Protein AF-A0AAJ2PD80-F1 (afdb_monomer)

Mean predicted aligned error: 12.07 Å

Nearest PDB structures (foldseek):
  6k5z-assembly1_B  TM=6.067E-01  e=7.387E-07  Pyrobaculum aerophilum str. IM2
  6k9z-assembly1_B  TM=5.968E-01  e=3.425E-06  Pyrobaculum aerophilum str. IM2
  1hxq-assembly1_A  TM=6.367E-01  e=4.417E-05  Escherichia coli
  1hxp-assembly1_B  TM=5.735E-01  e=2.364E-05  Escherichia coli
  1hxp-assembly1_A  TM=6.241E-01  e=7.365E-05  Escherichia coli

pLDDT: mean 71.42, std 21.62, range [22.16, 97.31]

Secondary structure (DSSP, 8-state):
-------EEEEEEEE--TTS---EEEEEEEEETT---GGG--HHHHHHHHHHHHHHHHHHHTTSSTT-SS-EEEEEES--TTGGGSS----HHHHHT---SS-HHHHHHHH-SSEEEEEETTEEEEEEEE-SSEEEEE-SS-SSTT-EEEEESS----GGG--HHHHHHHHHHHHHHHHHHHHHH-SSSPPEEEEEEEESGGGT-SSSS--EEEEEE-HHHHHS--HHHHHHTHHHHHHHHHHHHHHHHHHHHHH---HHHHHHHHHHTT-----------------PPPS---HHHHHHHHHT-

Foldseek 3Di:
DPPPDLQWDWDWDFDDDPDDPQGQFIETETDGPVPDDLLPQDLVRLLSVLVVVLVVLVCLCVCVGPPPVFKYKYKYWPDPPVCVLVPDPDPLVVVVPPPDPDFPLLVVLVVQDADWADPDPPDIKGFLDGDPFWTKIADLQAQAQLWIWIFTNDFDQDCNPDDSVSSSVSSVVLSVSVLVCCVLPPVDDDKTKMWMWIHHDSNPDSTSGTITIIHIDDPVCSVVPDSVVCNVCVVVSRVVSSVSSNVVVVVCVVPVDPVSVVSCVVVVVVPPPPPPDDDPDDDDDDDDDDPDDDPVNVVVVVVVD

Sequence (305 aa):
MNLEKDLFNLDYWNVFTDGEEIYVPGTIVFKNKLKKHFYELCKEELEELSYAILKAIDKIKKGYFKDMEESYNIAITNNFRDWKYYVPFRRIEIYKNVQEKECIICHLSKIGKIGKYEHSQELFSYIVDCDEDFLTILNIFPYSLGNVMITPRSHIKNFSEFDYKKIYKLLEKSKEWLCLLYELFYKKGKPIYSIYANVGPNSGRSIEHIHLQLTIFGKEQMNNFSFDWIYNDRNVYLDKIFEAITRREKMKKLSGMNWLEDMISRNREKIIIIPRYRTLAGLEITKIYPFNETKEETRKKFTDY

Solvent-accessible surface area (backbone atoms only — not comparable to full-atom values): 18276 Å² total; per-residue (Å²): 130,90,79,85,70,73,59,52,47,83,45,82,43,78,57,81,55,94,92,55,97,58,71,39,36,43,34,43,33,49,38,62,70,80,77,57,55,76,68,68,54,53,70,70,56,43,50,50,50,29,51,52,50,52,53,50,46,53,37,25,73,71,57,75,40,83,80,28,70,68,15,26,28,44,38,41,54,82,58,74,92,57,54,82,74,71,61,74,79,78,64,59,69,70,55,69,75,58,82,62,98,60,59,68,65,50,56,52,41,70,67,62,57,71,46,81,44,80,81,49,103,88,41,62,46,36,33,76,40,64,64,95,60,37,35,31,30,51,43,80,79,49,91,31,74,78,18,30,30,44,24,56,40,62,92,40,58,49,76,83,78,53,54,65,68,56,44,32,51,52,52,51,51,48,28,54,49,50,47,52,48,36,63,75,76,42,83,70,78,79,74,40,38,41,38,32,35,44,27,34,82,53,31,73,43,90,59,94,45,48,43,38,37,37,37,42,38,48,74,68,49,68,77,67,66,53,73,66,62,51,61,77,47,32,66,65,51,52,50,54,49,51,49,55,51,51,55,49,55,56,48,43,72,72,64,75,59,66,55,70,60,53,49,51,53,64,48,60,77,65,61,72,80,74,76,86,75,86,73,94,68,92,76,91,77,89,79,83,73,81,92,77,80,49,79,63,60,59,50,52,67,59,70,79,107

Radius of gyration: 20.42 Å; Cα contacts (8 Å, |Δi|>4): 385; chains: 1; bounding box: 56×53×56 Å

Structure (mmCIF, N/CA/C/O backbone):
data_AF-A0AAJ2PD80-F1
#
_entry.id   AF-A0AAJ2PD80-F1
#
loop_
_atom_site.group_PDB
_atom_site.id
_atom_site.type_symbol
_atom_site.label_atom_id
_atom_site.label_alt_id
_atom_site.label_comp_id
_atom_site.label_asym_id
_atom_site.label_entity_id
_atom_site.label_seq_id
_atom_site.pdbx_PDB_ins_code
_atom_site.Cartn_x
_atom_site.Cartn_y
_atom_site.Cartn_z
_atom_site.occupancy
_atom_site.B_iso_or_equiv
_atom_site.auth_seq_id
_atom_site.auth_comp_id
_atom_site.auth_asym_id
_atom_site.auth_atom_id
_a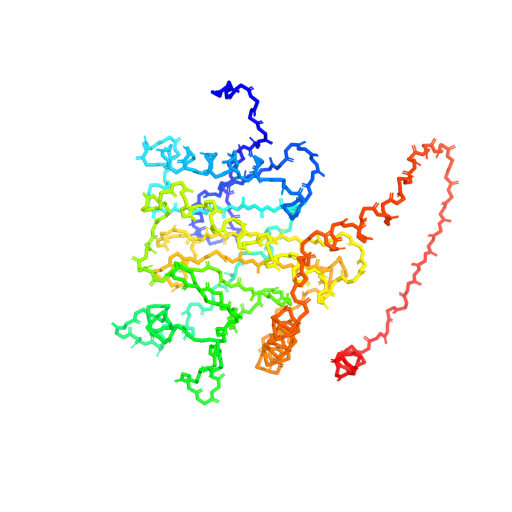tom_site.pdbx_PDB_model_num
ATOM 1 N N . MET A 1 1 ? -8.851 -3.749 26.916 1.00 36.62 1 MET A N 1
ATOM 2 C CA . MET A 1 1 ? -7.597 -3.114 26.457 1.00 36.62 1 MET A CA 1
ATOM 3 C C . MET A 1 1 ? -7.657 -1.651 26.873 1.00 36.62 1 MET A C 1
ATOM 5 O O . MET A 1 1 ? -8.534 -0.950 26.387 1.00 36.62 1 MET A O 1
ATOM 9 N N . ASN A 1 2 ? -6.837 -1.217 27.837 1.00 27.50 2 ASN A N 1
ATOM 10 C CA . ASN A 1 2 ? -6.788 0.189 28.262 1.00 27.50 2 ASN A CA 1
ATOM 11 C C . ASN A 1 2 ? -6.122 1.023 27.155 1.00 27.50 2 ASN A C 1
ATOM 13 O O . ASN A 1 2 ? -4.904 1.008 27.017 1.00 27.50 2 ASN A O 1
ATOM 17 N N . LEU A 1 3 ? -6.943 1.713 26.361 1.00 34.97 3 LEU A N 1
ATOM 18 C CA . LEU A 1 3 ? -6.587 2.525 25.185 1.00 34.97 3 LEU A CA 1
ATOM 19 C C . LEU A 1 3 ? -5.966 3.900 25.527 1.00 34.97 3 LEU A C 1
ATOM 21 O O . LEU A 1 3 ? -5.987 4.806 24.704 1.00 34.97 3 LEU A O 1
ATOM 25 N N . GLU A 1 4 ? -5.409 4.095 26.724 1.00 32.41 4 GLU A N 1
ATOM 26 C CA . GLU A 1 4 ? -4.892 5.410 27.159 1.00 32.41 4 GLU A CA 1
ATOM 27 C C . GLU A 1 4 ? -3.469 5.734 26.676 1.00 32.41 4 GLU A C 1
ATOM 29 O O . GLU A 1 4 ? -2.934 6.804 26.966 1.00 32.41 4 GLU A O 1
ATOM 34 N N . LYS A 1 5 ? -2.835 4.847 25.905 1.00 44.25 5 LYS A N 1
ATOM 35 C CA . LYS A 1 5 ? -1.531 5.111 25.289 1.00 44.25 5 LYS A CA 1
ATOM 36 C C . LYS A 1 5 ? -1.697 5.260 23.784 1.00 44.25 5 LYS A C 1
ATOM 38 O O . LYS A 1 5 ? -1.398 4.336 23.047 1.00 44.25 5 LYS A O 1
ATOM 43 N N . ASP A 1 6 ? -2.143 6.424 23.317 1.00 56.81 6 ASP A N 1
ATOM 44 C CA . ASP A 1 6 ? -2.126 6.728 21.880 1.00 56.81 6 ASP A CA 1
ATOM 45 C C . ASP A 1 6 ? -0.666 6.677 21.373 1.00 56.81 6 ASP A C 1
ATOM 47 O O . ASP A 1 6 ? 0.078 7.651 21.528 1.00 56.81 6 ASP A O 1
ATOM 51 N N . LEU A 1 7 ? -0.229 5.548 20.795 1.00 57.28 7 LEU A N 1
ATOM 52 C CA . LEU A 1 7 ? 1.123 5.350 20.242 1.00 57.28 7 LEU A CA 1
ATOM 53 C C . LEU A 1 7 ? 1.398 6.208 19.001 1.00 57.28 7 LEU A C 1
ATOM 55 O O . LEU A 1 7 ? 2.555 6.470 18.657 1.00 57.28 7 LEU A O 1
ATOM 59 N N . PHE A 1 8 ? 0.339 6.679 18.349 1.00 58.62 8 PHE A N 1
ATOM 60 C CA . PHE A 1 8 ? 0.413 7.478 17.138 1.00 58.62 8 PHE A CA 1
ATOM 61 C C . PHE A 1 8 ? -0.171 8.865 17.379 1.00 58.62 8 PHE A C 1
ATOM 63 O O . PHE A 1 8 ? -1.223 9.015 17.996 1.00 58.62 8 PHE A O 1
ATOM 70 N N . ASN A 1 9 ? 0.528 9.892 16.898 1.00 59.88 9 ASN A N 1
ATOM 71 C CA . ASN A 1 9 ? -0.055 11.223 16.767 1.00 59.88 9 ASN A CA 1
ATOM 72 C C . ASN A 1 9 ? -0.756 11.334 15.419 1.00 59.88 9 ASN A C 1
ATOM 74 O O . ASN A 1 9 ? -0.221 10.879 14.404 1.00 59.88 9 ASN A O 1
ATOM 78 N N . LEU A 1 10 ? -1.926 11.964 15.445 1.00 58.38 10 LEU A N 1
ATOM 79 C CA . LEU A 1 10 ? -2.666 12.371 14.266 1.00 58.38 10 LEU A CA 1
ATOM 80 C C . LEU A 1 10 ? -2.339 13.837 13.990 1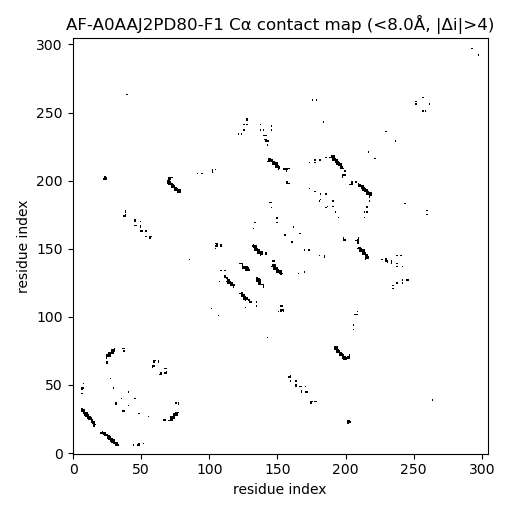.00 58.38 10 LEU A C 1
ATOM 82 O O . LEU A 1 10 ? -2.746 14.705 14.760 1.00 58.38 10 LEU A O 1
ATOM 86 N N . ASP A 1 11 ? -1.623 14.094 12.900 1.00 58.34 11 ASP A N 1
ATOM 87 C CA . ASP A 1 11 ? -1.415 15.457 12.419 1.00 58.34 11 ASP A CA 1
ATOM 88 C C . ASP A 1 11 ? -2.300 15.723 11.199 1.00 58.34 11 ASP A C 1
ATOM 90 O O . ASP A 1 11 ? -2.446 14.864 10.325 1.00 58.34 11 ASP A O 1
ATOM 94 N N . TYR A 1 12 ? -2.851 16.934 11.145 1.00 56.62 12 TYR A N 1
ATOM 95 C CA . TYR A 1 12 ? -3.699 17.423 10.065 1.00 56.62 12 TYR A CA 1
ATOM 96 C C . TYR A 1 12 ? -2.972 18.516 9.282 1.00 56.62 12 TYR A C 1
ATOM 98 O O . TYR A 1 12 ? -2.466 19.471 9.876 1.00 56.62 12 TYR A O 1
ATOM 106 N N . TRP A 1 13 ? -2.936 18.380 7.957 1.00 55.62 13 TRP A N 1
ATOM 107 C CA . TRP A 1 13 ? -2.267 19.334 7.074 1.00 55.62 13 TRP A CA 1
ATOM 108 C C . TRP A 1 13 ? -3.145 19.687 5.878 1.00 55.62 13 TRP A C 1
ATOM 110 O O . TRP A 1 13 ? -3.602 18.794 5.164 1.00 55.62 13 TRP A O 1
ATOM 120 N N . ASN A 1 14 ? -3.297 20.989 5.631 1.00 52.88 14 ASN A N 1
ATOM 121 C CA . ASN A 1 14 ? -3.761 21.528 4.356 1.00 52.88 14 ASN A CA 1
ATOM 122 C C . ASN A 1 14 ? -2.529 21.868 3.512 1.00 52.88 14 ASN A C 1
ATOM 124 O O . ASN A 1 14 ? -1.643 22.585 3.982 1.00 52.88 14 ASN A O 1
ATOM 128 N N . VAL A 1 15 ? -2.455 21.345 2.288 1.00 49.75 15 VAL A N 1
ATOM 129 C CA . VAL A 1 15 ? -1.410 21.725 1.331 1.00 49.75 15 VAL A CA 1
ATOM 130 C C . VAL A 1 15 ? -1.993 22.799 0.423 1.00 49.75 15 VAL A C 1
ATOM 132 O O . VAL A 1 15 ? -2.934 22.533 -0.316 1.00 49.75 15 VAL A O 1
ATOM 135 N N . PHE A 1 16 ? -1.434 24.005 0.491 1.00 43.62 16 PHE A N 1
ATOM 136 C CA . PHE A 1 16 ? -1.725 25.089 -0.446 1.00 43.62 16 PHE A CA 1
ATOM 137 C C . PHE A 1 16 ? -0.578 25.164 -1.459 1.00 43.62 16 PHE A C 1
ATOM 139 O O . PHE A 1 16 ? 0.589 25.143 -1.063 1.00 43.62 16 PHE A O 1
ATOM 146 N N . THR A 1 17 ? -0.892 25.212 -2.752 1.00 40.19 17 THR A N 1
ATOM 147 C CA . THR A 1 17 ? 0.092 25.439 -3.821 1.00 40.19 17 THR A CA 1
ATOM 148 C C . THR A 1 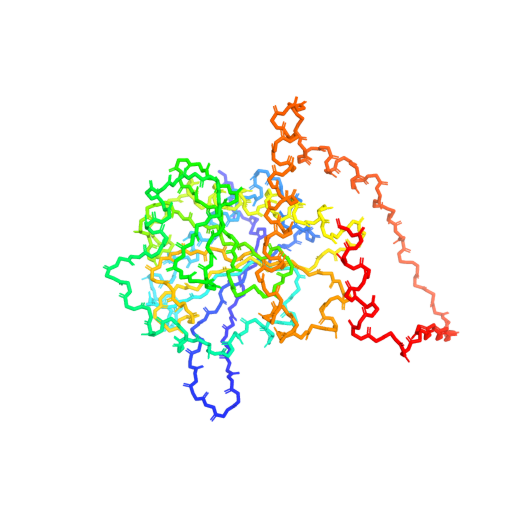17 ? 0.016 26.890 -4.288 1.00 40.19 17 THR A C 1
ATOM 150 O O . THR A 1 17 ? -1.074 27.388 -4.556 1.00 40.19 17 THR A O 1
ATOM 153 N N . ASP A 1 18 ? 1.164 27.565 -4.372 1.00 33.19 18 ASP A N 1
ATOM 154 C CA . ASP A 1 18 ? 1.265 28.972 -4.774 1.00 33.19 18 ASP A CA 1
ATOM 155 C C . ASP A 1 18 ? 0.758 29.184 -6.216 1.00 33.19 18 ASP A C 1
ATOM 157 O O . ASP A 1 18 ? 1.389 28.737 -7.172 1.00 33.19 18 ASP A O 1
ATOM 161 N N . GLY A 1 19 ? -0.361 29.902 -6.375 1.00 39.34 19 GLY A N 1
ATOM 162 C CA . GLY A 1 19 ? -0.754 30.558 -7.634 1.00 39.34 19 GLY A CA 1
ATOM 163 C C . GLY A 1 19 ? -1.886 29.924 -8.453 1.00 39.34 19 GLY A C 1
ATOM 164 O O . GLY A 1 19 ? -2.470 30.618 -9.278 1.00 39.34 19 GLY A O 1
ATOM 165 N N . GLU A 1 20 ? -2.262 28.671 -8.196 1.00 38.00 20 GLU A N 1
ATOM 166 C CA . GLU A 1 20 ? -3.473 28.043 -8.748 1.00 38.00 20 GLU A CA 1
ATOM 167 C C . GLU A 1 20 ? -4.233 27.356 -7.607 1.00 38.00 20 GLU A C 1
ATOM 169 O O . GLU A 1 20 ? -3.640 26.590 -6.844 1.00 38.00 20 GLU A O 1
ATOM 174 N N . GLU A 1 21 ? -5.536 27.632 -7.463 1.00 32.81 21 GLU A N 1
ATOM 175 C CA . GLU A 1 21 ? -6.397 27.013 -6.444 1.00 32.81 21 GLU A CA 1
ATOM 176 C C . GLU A 1 21 ? -6.609 25.517 -6.743 1.00 32.81 21 GLU A C 1
ATOM 178 O O . GLU A 1 21 ? -7.660 25.078 -7.206 1.00 32.81 21 GLU A O 1
ATOM 183 N N . ILE A 1 22 ? -5.597 24.695 -6.474 1.00 42.53 22 ILE A N 1
ATOM 184 C CA . ILE A 1 22 ? -5.765 23.251 -6.348 1.00 42.53 22 ILE A CA 1
ATOM 185 C C . ILE A 1 22 ? -5.952 22.971 -4.863 1.00 42.53 22 ILE A C 1
ATOM 187 O O . ILE A 1 22 ? -4.995 22.845 -4.102 1.00 42.53 22 ILE A O 1
ATOM 191 N N . TYR A 1 23 ? -7.213 22.890 -4.447 1.00 44.06 23 TYR A N 1
ATOM 192 C CA . TYR A 1 23 ? -7.567 22.411 -3.119 1.00 44.06 23 TYR A CA 1
ATOM 193 C C . TYR A 1 23 ? -7.176 20.934 -3.013 1.00 44.06 23 TYR A C 1
ATOM 195 O O . TYR A 1 23 ? -7.857 20.067 -3.563 1.00 44.06 23 TYR A O 1
ATOM 203 N N . VAL A 1 24 ? -6.059 20.640 -2.342 1.00 53.81 24 VAL A N 1
ATOM 204 C CA . VAL A 1 24 ? -5.730 19.271 -1.940 1.00 53.81 24 VAL A CA 1
ATOM 205 C C . VAL A 1 24 ? -6.358 19.057 -0.562 1.00 53.81 24 VAL A C 1
ATOM 207 O O . VAL A 1 24 ? -5.903 19.668 0.409 1.00 53.81 24 VAL A O 1
ATOM 210 N N . PRO A 1 25 ? -7.408 18.228 -0.457 1.00 60.06 25 PRO A N 1
ATOM 211 C CA . PRO A 1 25 ? -8.086 17.984 0.800 1.00 60.06 25 PRO A CA 1
ATOM 212 C C . PRO A 1 25 ? -7.124 17.397 1.833 1.00 60.06 25 PRO A C 1
ATOM 214 O O . PRO A 1 25 ? -6.114 16.769 1.493 1.00 60.06 25 PRO A O 1
ATOM 217 N N . GLY A 1 26 ? -7.455 17.632 3.103 1.00 70.25 26 GLY A N 1
ATOM 218 C CA . GLY A 1 26 ? -6.586 17.385 4.246 1.00 70.25 26 GLY A CA 1
ATOM 219 C C . GLY A 1 26 ? -5.864 16.035 4.213 1.00 70.25 26 GLY A C 1
ATOM 220 O O . GLY A 1 26 ? -6.411 14.999 3.826 1.00 70.25 26 GLY A O 1
ATOM 221 N N . THR A 1 27 ? -4.604 16.042 4.643 1.00 75.69 27 THR A N 1
ATOM 222 C CA . THR A 1 27 ? -3.819 14.815 4.822 1.00 75.69 27 THR A CA 1
ATOM 223 C C . THR A 1 27 ? -3.767 14.446 6.294 1.00 75.69 27 THR A C 1
ATOM 225 O O . THR A 1 27 ? -3.316 15.244 7.120 1.00 75.69 27 THR A O 1
ATOM 228 N N . ILE A 1 28 ? -4.193 13.224 6.612 1.00 78.56 28 ILE A N 1
ATOM 229 C CA . ILE A 1 28 ? -4.034 12.623 7.933 1.00 78.56 28 ILE A CA 1
ATOM 230 C C . ILE A 1 28 ? -2.713 11.870 7.972 1.00 78.56 28 ILE A C 1
ATOM 232 O O . ILE A 1 28 ? -2.516 10.892 7.249 1.00 78.56 28 ILE A O 1
ATOM 236 N N . VAL A 1 29 ? -1.819 12.316 8.850 1.00 79.50 29 VAL A N 1
ATOM 237 C CA . VAL A 1 29 ? -0.483 11.740 8.994 1.00 79.50 29 VAL A CA 1
ATOM 238 C C . VAL A 1 29 ? -0.385 11.006 10.318 1.00 79.50 29 VAL A C 1
ATOM 240 O O . VAL A 1 29 ? -0.552 11.606 11.381 1.00 79.50 29 VAL A O 1
ATOM 243 N N . PHE A 1 30 ? -0.052 9.721 10.252 1.00 79.31 30 PHE A N 1
ATOM 244 C CA . PHE A 1 30 ? 0.188 8.890 11.425 1.00 79.31 30 PHE A CA 1
ATOM 245 C C . PHE A 1 30 ? 1.676 8.899 11.764 1.00 79.31 30 PHE A C 1
ATOM 247 O O . PHE A 1 30 ? 2.496 8.276 11.084 1.00 79.31 30 PHE A O 1
ATOM 254 N N . LYS A 1 31 ? 2.040 9.617 12.833 1.00 73.44 31 LYS A N 1
ATOM 255 C CA . LYS A 1 31 ? 3.422 9.672 13.324 1.00 73.44 31 LYS A CA 1
ATOM 256 C C . LYS A 1 31 ? 3.624 8.710 14.479 1.00 73.44 31 LYS A C 1
ATOM 258 O O . LYS A 1 31 ? 2.977 8.831 15.517 1.00 73.44 31 LYS A O 1
ATOM 263 N N . ASN A 1 32 ? 4.575 7.799 14.315 1.00 71.38 32 ASN A N 1
ATOM 264 C CA . ASN A 1 32 ? 4.969 6.866 15.361 1.00 71.38 32 ASN A CA 1
ATOM 265 C C . ASN A 1 32 ? 5.723 7.585 16.497 1.00 71.38 32 ASN A C 1
ATOM 267 O O . ASN A 1 32 ? 6.824 8.101 16.280 1.00 71.38 32 ASN A O 1
ATOM 271 N N . LYS A 1 33 ? 5.179 7.578 17.723 1.00 68.25 33 LYS A N 1
ATOM 272 C CA . LYS A 1 33 ? 5.847 8.162 18.905 1.00 68.25 33 LYS A CA 1
ATOM 273 C C . LYS A 1 33 ? 7.050 7.351 19.378 1.00 68.25 33 LYS A C 1
ATOM 275 O O . LYS A 1 33 ? 7.940 7.898 20.027 1.00 68.25 33 LYS A O 1
ATOM 280 N N . LEU A 1 34 ? 7.111 6.068 19.033 1.00 62.97 34 LEU A N 1
ATOM 281 C CA . LEU A 1 34 ? 8.128 5.138 19.524 1.00 62.97 34 LEU A CA 1
ATOM 282 C C . LEU A 1 34 ? 9.497 5.311 18.858 1.00 62.97 34 LEU A C 1
ATOM 284 O O . LEU A 1 34 ? 10.429 4.583 19.187 1.00 62.97 34 LEU A O 1
ATOM 288 N N . LYS A 1 35 ? 9.634 6.252 17.909 1.00 73.25 35 LYS A N 1
ATOM 289 C CA . LYS A 1 35 ? 10.849 6.460 17.094 1.00 73.25 35 LYS A CA 1
ATOM 290 C C . LYS A 1 35 ? 11.318 5.196 16.351 1.00 73.25 35 LYS A C 1
ATOM 292 O O . LYS A 1 35 ? 12.457 5.156 15.886 1.00 73.25 35 LYS A O 1
ATOM 297 N N . LYS A 1 36 ? 10.442 4.194 16.223 1.00 80.31 36 LYS A N 1
ATOM 298 C CA . LYS A 1 36 ? 10.636 3.005 15.394 1.00 80.31 36 LYS A CA 1
ATOM 299 C C . LYS A 1 36 ? 10.240 3.312 13.955 1.00 80.31 36 LYS A C 1
ATOM 301 O O . LYS A 1 36 ? 9.298 4.072 13.703 1.00 80.31 36 LYS A O 1
ATOM 306 N N . HIS A 1 37 ? 10.929 2.695 13.011 1.00 83.69 37 HIS A N 1
ATOM 307 C CA . HIS A 1 37 ? 10.486 2.658 11.628 1.00 83.69 37 HIS A CA 1
ATOM 308 C C . HIS A 1 37 ? 9.233 1.779 11.500 1.00 83.69 37 HIS A C 1
ATOM 310 O O . HIS A 1 37 ? 8.997 0.880 12.302 1.00 83.69 37 HIS A O 1
ATOM 316 N N . PHE A 1 38 ? 8.417 2.028 10.477 1.00 86.94 38 PHE A N 1
ATOM 317 C CA . PHE A 1 38 ? 7.173 1.291 10.233 1.00 86.94 38 PHE A CA 1
ATOM 318 C C . PHE A 1 38 ? 7.425 -0.213 10.082 1.00 86.94 38 PHE A C 1
ATOM 320 O O . PHE A 1 38 ? 6.689 -1.034 10.619 1.00 86.94 38 PHE A O 1
ATOM 327 N N . TYR A 1 39 ? 8.531 -0.575 9.430 1.00 84.25 39 TYR A N 1
ATOM 328 C CA . TYR A 1 39 ? 8.928 -1.968 9.276 1.00 84.25 39 TYR A CA 1
ATOM 329 C C . TYR A 1 39 ? 9.413 -2.646 10.571 1.00 84.25 39 TYR A C 1
ATOM 331 O O . TYR A 1 39 ? 9.604 -3.859 10.598 1.00 84.25 39 TYR A O 1
ATOM 339 N N . GLU A 1 40 ? 9.607 -1.888 11.652 1.00 85.56 40 GLU A N 1
ATOM 340 C CA . GLU A 1 40 ? 10.025 -2.390 12.968 1.00 85.56 40 GLU A CA 1
ATOM 341 C C . GLU A 1 40 ? 8.843 -2.561 13.932 1.00 85.56 40 GLU A C 1
ATOM 343 O O . GLU A 1 40 ? 9.042 -3.043 15.049 1.00 85.56 40 GLU A O 1
ATOM 348 N N . LEU A 1 41 ? 7.629 -2.161 13.529 1.00 86.44 41 LEU A N 1
ATOM 349 C CA . LEU A 1 41 ? 6.438 -2.279 14.369 1.00 86.44 41 LEU A CA 1
ATOM 350 C C . LEU A 1 41 ? 6.124 -3.750 14.649 1.00 86.44 41 LEU A C 1
ATOM 352 O O . LEU A 1 41 ? 6.110 -4.562 13.722 1.00 86.44 41 LEU A O 1
ATOM 356 N N . CYS A 1 42 ? 5.876 -4.114 15.904 1.00 89.12 42 CYS A N 1
ATOM 357 C CA . CYS A 1 42 ? 5.379 -5.450 16.240 1.00 89.12 42 CYS A CA 1
ATOM 358 C C . CYS A 1 42 ? 3.893 -5.594 15.874 1.00 89.12 42 CYS A C 1
ATOM 360 O O . CYS A 1 42 ? 3.271 -4.659 15.364 1.00 89.12 42 CYS A O 1
ATOM 362 N N . LYS A 1 43 ? 3.333 -6.786 16.103 1.00 90.12 43 LYS A N 1
ATOM 363 C CA . LYS A 1 43 ? 1.930 -7.074 15.803 1.00 90.12 43 LYS A CA 1
ATOM 364 C C . LYS A 1 43 ? 1.011 -6.100 16.534 1.00 90.12 43 LYS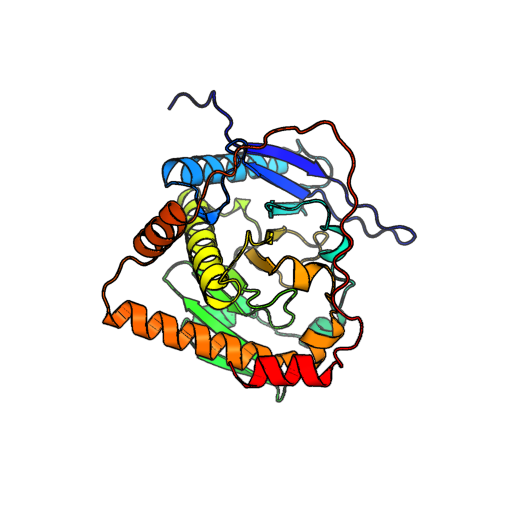 A C 1
ATOM 366 O O . LYS A 1 43 ? 0.249 -5.398 15.888 1.00 90.12 43 LYS A O 1
ATOM 371 N N . GLU A 1 44 ? 1.157 -5.985 17.848 1.00 90.19 44 GLU A N 1
ATOM 372 C CA . GLU A 1 44 ? 0.323 -5.139 18.708 1.00 90.19 44 GLU A CA 1
ATOM 373 C C . GLU A 1 44 ? 0.378 -3.663 18.274 1.00 90.19 44 GLU A C 1
ATOM 375 O O . GLU A 1 44 ? -0.634 -2.972 18.236 1.00 90.19 44 GLU A O 1
ATOM 380 N N . GLU A 1 45 ? 1.551 -3.183 17.853 1.00 88.31 45 GLU A N 1
ATOM 381 C CA . GLU A 1 45 ? 1.729 -1.812 17.358 1.00 88.31 45 GLU A CA 1
ATOM 382 C C . GLU A 1 45 ? 1.043 -1.579 15.998 1.00 88.31 45 GLU A C 1
ATOM 384 O O . GLU A 1 45 ? 0.517 -0.493 15.745 1.00 88.31 45 GLU A O 1
ATOM 389 N N . LEU A 1 46 ? 1.026 -2.586 15.116 1.00 89.69 46 LEU A N 1
ATOM 390 C CA . LEU A 1 46 ? 0.267 -2.542 13.860 1.00 89.69 46 LEU A CA 1
ATOM 391 C C . LEU A 1 46 ? -1.243 -2.622 14.099 1.00 89.69 46 LEU A C 1
ATOM 393 O O . LEU A 1 46 ? -2.009 -1.945 13.411 1.00 89.69 46 LEU A O 1
ATOM 397 N N . GLU A 1 47 ? -1.674 -3.422 15.072 1.00 90.69 47 GLU A N 1
ATOM 398 C CA . GLU A 1 47 ? -3.068 -3.500 15.508 1.00 90.69 47 GLU A CA 1
ATOM 399 C C . GLU A 1 47 ? -3.548 -2.125 15.996 1.00 90.69 47 GLU A C 1
ATOM 401 O O . GLU A 1 47 ? -4.555 -1.605 15.510 1.00 90.69 47 GLU A O 1
ATOM 406 N N . GLU A 1 48 ? -2.781 -1.466 16.866 1.00 88.62 48 GLU A N 1
ATOM 407 C CA . GLU A 1 48 ? -3.087 -0.111 17.334 1.00 88.62 48 GLU A CA 1
ATOM 408 C C . GLU A 1 48 ? -3.122 0.924 16.203 1.00 88.62 48 GLU A C 1
ATOM 410 O O . GLU A 1 48 ? -4.041 1.747 16.149 1.00 88.62 48 GLU A O 1
ATOM 415 N N . LEU A 1 49 ? -2.175 0.870 15.260 1.00 89.25 49 LEU A N 1
ATOM 416 C CA . LEU A 1 49 ? -2.193 1.743 14.083 1.00 89.25 49 LEU A CA 1
ATOM 417 C C . LEU A 1 49 ? -3.444 1.514 13.225 1.00 89.25 49 LEU A C 1
ATOM 419 O O . LEU A 1 49 ? -4.049 2.472 12.741 1.00 89.25 49 LEU A O 1
ATOM 423 N N . SER A 1 50 ? -3.867 0.259 13.075 1.00 91.69 50 SER A N 1
ATOM 424 C CA . SER A 1 50 ? -5.080 -0.100 12.334 1.00 91.69 50 SER A CA 1
ATOM 425 C C . SER A 1 50 ? -6.324 0.515 12.976 1.00 91.69 50 SER A C 1
ATOM 427 O O . SER A 1 50 ? -7.143 1.130 12.288 1.00 91.69 50 SER A O 1
ATOM 429 N N . TYR A 1 51 ? -6.440 0.427 14.305 1.00 90.25 51 TYR A N 1
ATOM 430 C CA . TYR A 1 51 ? -7.515 1.086 15.050 1.00 90.25 51 TYR A CA 1
ATOM 431 C C . TYR A 1 51 ? -7.458 2.610 14.931 1.00 90.25 51 TYR A C 1
ATOM 433 O O . TYR A 1 51 ? -8.498 3.249 14.755 1.00 90.25 51 TYR A O 1
ATOM 441 N N . ALA A 1 52 ? -6.264 3.204 14.995 1.00 88.12 52 ALA A N 1
ATOM 442 C CA . ALA A 1 52 ? -6.089 4.646 14.855 1.00 88.12 52 ALA A CA 1
ATOM 443 C C . ALA A 1 52 ? -6.561 5.143 13.477 1.00 88.12 52 ALA A C 1
ATOM 445 O O . ALA A 1 52 ? -7.258 6.158 13.402 1.00 88.12 52 ALA A O 1
ATOM 446 N N . ILE A 1 53 ? -6.248 4.405 12.407 1.00 88.94 53 ILE A N 1
ATOM 447 C CA . ILE A 1 53 ? -6.717 4.696 11.045 1.00 88.94 53 ILE A CA 1
ATOM 448 C C . ILE A 1 53 ? -8.243 4.635 10.968 1.00 88.94 53 ILE A C 1
ATOM 450 O O . ILE A 1 53 ? -8.867 5.596 10.519 1.00 88.94 53 ILE A O 1
ATOM 454 N N . LEU A 1 54 ? -8.862 3.563 11.466 1.00 91.06 54 LEU A N 1
ATOM 455 C CA . LEU A 1 54 ? -10.323 3.434 11.461 1.00 91.06 54 LEU A CA 1
ATOM 456 C C . LEU A 1 54 ? -11.017 4.541 12.260 1.00 91.06 54 LEU A C 1
ATOM 458 O O . LEU A 1 54 ? -12.010 5.103 11.805 1.00 91.06 54 LEU A O 1
ATOM 462 N N . LYS A 1 55 ? -10.472 4.905 13.424 1.00 88.50 55 LYS A N 1
ATOM 463 C CA . LYS A 1 55 ? -10.989 6.006 14.248 1.00 88.50 55 LYS A CA 1
ATOM 464 C C . LYS A 1 55 ? -10.868 7.354 13.534 1.00 88.50 55 LYS A C 1
ATOM 466 O O . LYS A 1 55 ? -11.755 8.195 13.663 1.00 88.50 55 LYS A O 1
ATOM 471 N N . ALA A 1 56 ? -9.788 7.576 12.785 1.00 86.38 56 ALA A N 1
ATOM 472 C CA . ALA A 1 56 ? -9.627 8.776 11.970 1.00 86.38 56 ALA A CA 1
ATOM 473 C C . ALA A 1 56 ? -10.660 8.829 10.834 1.00 86.38 56 ALA A C 1
ATOM 475 O O . ALA A 1 56 ? -11.284 9.867 10.629 1.00 86.38 56 ALA A O 1
ATOM 476 N N . ILE A 1 57 ? -10.901 7.703 10.158 1.00 89.69 57 ILE A N 1
ATOM 477 C CA . ILE A 1 57 ? -11.917 7.585 9.102 1.00 89.69 57 ILE A CA 1
ATOM 478 C C . ILE A 1 57 ? -13.333 7.811 9.656 1.00 89.69 57 ILE A C 1
ATOM 480 O O . ILE A 1 57 ? -14.123 8.525 9.042 1.00 89.69 57 ILE A O 1
ATOM 484 N N . ASP A 1 58 ? -13.656 7.260 10.828 1.00 88.69 58 ASP A N 1
ATOM 485 C CA . ASP A 1 58 ? -14.935 7.504 11.512 1.00 88.69 58 ASP A CA 1
ATOM 486 C C . ASP A 1 58 ? -15.126 8.992 11.850 1.00 88.69 58 ASP A C 1
ATOM 488 O O . ASP A 1 58 ? -16.198 9.555 11.631 1.00 88.69 58 ASP A O 1
ATOM 492 N N . LYS A 1 59 ? -14.064 9.670 12.303 1.00 86.38 59 LYS A N 1
ATOM 493 C CA . LYS A 1 59 ? -14.086 11.122 12.526 1.00 86.38 59 LYS A CA 1
ATOM 494 C C . LYS A 1 59 ? -14.289 11.916 11.233 1.00 86.38 59 LYS A C 1
ATOM 496 O O . LYS A 1 59 ? -15.054 12.876 11.253 1.00 86.38 59 LYS A O 1
ATOM 501 N N . ILE A 1 60 ? -13.654 11.524 10.125 1.00 86.31 60 ILE A N 1
ATOM 502 C CA . ILE A 1 60 ? -13.905 12.136 8.808 1.00 86.31 60 ILE A CA 1
ATOM 503 C C . ILE A 1 60 ? -15.388 12.000 8.445 1.00 86.31 60 ILE A C 1
ATOM 505 O O . ILE A 1 60 ? -16.032 12.998 8.147 1.00 86.31 60 ILE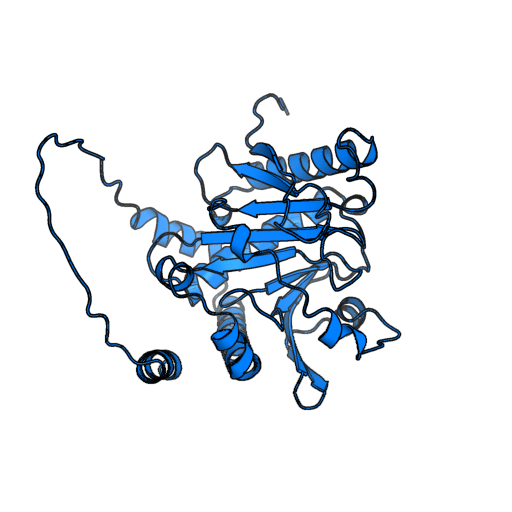 A O 1
ATOM 509 N N . LYS A 1 61 ? -15.957 10.792 8.555 1.00 87.56 61 LYS A N 1
ATOM 510 C CA . LYS A 1 61 ? -17.374 10.527 8.247 1.00 87.56 61 LYS A CA 1
ATOM 511 C C . LYS A 1 61 ? -18.355 11.347 9.080 1.00 87.56 61 LYS A C 1
ATOM 513 O O . LYS A 1 61 ? -19.437 11.670 8.609 1.00 87.56 61 LYS A O 1
ATOM 518 N N . LYS A 1 62 ? -17.998 11.639 10.328 1.00 87.44 62 LYS A N 1
ATOM 519 C CA . LYS A 1 62 ? -18.817 12.432 11.251 1.00 87.44 62 LYS A CA 1
ATOM 520 C C . LYS A 1 62 ? -18.611 13.946 11.092 1.00 87.44 62 LYS A C 1
ATOM 522 O O . LYS A 1 62 ? -19.107 14.696 11.927 1.00 87.44 62 LYS A O 1
ATOM 527 N N . GLY A 1 63 ? -17.857 14.391 10.084 1.00 85.88 63 GLY A N 1
ATOM 528 C CA . GLY A 1 63 ? -17.640 15.812 9.800 1.00 85.88 63 GLY A CA 1
ATOM 529 C C . GLY A 1 63 ? -16.719 16.520 10.798 1.00 85.88 63 GLY A C 1
ATOM 530 O O . GLY A 1 63 ? -16.718 17.745 10.877 1.00 85.88 63 GLY A O 1
ATOM 531 N N . TYR A 1 64 ? -15.908 15.784 11.575 1.00 80.69 64 TYR A N 1
ATOM 532 C CA . TYR A 1 64 ? -14.940 16.414 12.493 1.00 80.69 64 TYR A CA 1
ATOM 533 C C . TYR A 1 64 ? -13.827 17.157 11.746 1.00 80.69 64 TYR A C 1
ATOM 535 O O . TYR A 1 64 ? -13.180 18.030 12.324 1.00 80.69 64 TYR A O 1
ATOM 543 N N . PHE A 1 65 ? -13.589 16.795 10.486 1.00 77.94 65 PHE A N 1
ATOM 544 C CA . PHE A 1 65 ? -12.657 17.479 9.607 1.00 77.94 65 PHE A CA 1
ATOM 545 C C . PHE A 1 65 ? -13.438 18.108 8.463 1.00 77.94 65 PHE A C 1
ATOM 547 O O . PHE A 1 65 ? -14.026 17.405 7.641 1.00 77.94 65 PHE A O 1
ATOM 554 N N . LYS A 1 66 ? -13.443 19.439 8.436 1.00 75.94 66 LYS A N 1
ATOM 555 C CA . LYS A 1 66 ? -14.129 20.209 7.405 1.00 75.94 66 LYS A CA 1
ATOM 556 C C . LYS A 1 66 ? -13.587 19.823 6.022 1.00 75.94 66 LYS A C 1
ATOM 558 O O . LYS A 1 66 ? -12.378 19.671 5.869 1.00 75.94 66 LYS A O 1
ATOM 563 N N . ASP A 1 67 ? -14.485 19.668 5.050 1.00 78.00 67 ASP A N 1
ATOM 564 C CA . ASP A 1 67 ? -14.169 19.447 3.631 1.00 78.00 67 ASP A CA 1
ATOM 565 C C . ASP A 1 67 ? -13.408 18.131 3.316 1.00 78.00 67 ASP A C 1
ATOM 567 O O . ASP A 1 67 ? -12.861 17.971 2.224 1.00 78.00 67 ASP A O 1
ATOM 571 N N . MET A 1 68 ? -13.381 17.164 4.248 1.00 80.62 68 MET A N 1
ATOM 572 C CA . MET A 1 68 ? -12.726 15.855 4.053 1.00 80.62 68 MET A CA 1
ATOM 573 C C . MET A 1 68 ? -13.684 14.689 3.784 1.00 80.62 68 MET A C 1
ATOM 575 O O . MET A 1 68 ? -13.243 13.572 3.523 1.00 80.62 68 MET A O 1
ATOM 579 N N . GLU A 1 69 ? -14.991 14.916 3.887 1.00 80.62 69 GLU A N 1
ATOM 580 C CA . GLU A 1 69 ? -16.013 13.859 3.846 1.00 80.62 69 GLU A CA 1
ATOM 581 C C . GLU A 1 69 ? -15.973 13.079 2.525 1.00 80.62 69 GLU A C 1
ATOM 583 O O . GLU A 1 69 ? -16.064 11.849 2.506 1.00 80.62 69 GLU A O 1
ATOM 588 N N . GLU A 1 70 ? -15.759 13.798 1.425 1.00 82.38 70 GLU A N 1
ATOM 589 C CA . GLU A 1 70 ? -15.721 13.229 0.081 1.00 82.38 70 GLU A CA 1
ATOM 590 C C . GLU A 1 70 ? -14.309 12.942 -0.415 1.00 82.38 70 GLU A C 1
ATOM 592 O O . GLU A 1 70 ? -14.142 12.124 -1.319 1.00 82.38 70 GLU A O 1
ATOM 597 N N . SER A 1 71 ? -13.295 13.633 0.114 1.00 84.69 71 SER A N 1
ATOM 598 C CA . SER A 1 71 ? -11.911 13.478 -0.323 1.00 84.69 71 SER A CA 1
ATOM 599 C C . SER A 1 71 ? -10.916 13.708 0.805 1.00 84.69 71 SER A C 1
ATOM 601 O O . SER A 1 71 ? -11.034 14.674 1.541 1.00 84.69 71 SER A O 1
ATOM 603 N N . TYR A 1 72 ? -9.912 12.846 0.923 1.00 86.38 72 TYR A N 1
ATOM 604 C CA . TYR A 1 72 ? -8.867 12.940 1.939 1.00 86.38 72 TYR A CA 1
ATOM 605 C C . TYR A 1 72 ? -7.639 12.118 1.556 1.00 86.38 72 TYR A C 1
ATOM 607 O O . TYR A 1 72 ? -7.722 11.203 0.736 1.00 86.38 72 TYR A O 1
ATOM 615 N N . ASN A 1 73 ? -6.513 12.397 2.209 1.00 86.06 73 ASN A N 1
ATOM 616 C CA . ASN A 1 73 ? -5.308 11.581 2.102 1.00 86.06 73 ASN A CA 1
ATOM 617 C C . ASN A 1 73 ? -4.974 10.932 3.448 1.00 86.06 73 ASN A C 1
ATOM 619 O O . ASN A 1 73 ? -5.121 11.549 4.504 1.00 86.06 73 ASN A O 1
ATOM 623 N N . ILE A 1 74 ? -4.482 9.696 3.412 1.00 87.56 74 ILE A N 1
ATOM 624 C CA . ILE A 1 74 ? -3.891 9.014 4.571 1.00 87.56 74 ILE A CA 1
ATOM 625 C C . ILE A 1 74 ? -2.414 8.788 4.283 1.00 87.56 74 ILE A C 1
ATOM 627 O O . ILE A 1 74 ? -2.074 8.335 3.193 1.00 87.56 74 ILE A O 1
ATOM 631 N N . ALA A 1 75 ? -1.548 9.074 5.255 1.00 87.50 75 ALA A N 1
ATOM 632 C CA . ALA A 1 75 ? -0.108 8.915 5.118 1.00 87.50 75 ALA A CA 1
ATOM 633 C C . ALA A 1 75 ? 0.564 8.353 6.382 1.00 87.50 75 ALA A C 1
ATOM 635 O O . ALA A 1 75 ? 0.283 8.766 7.508 1.00 87.50 75 ALA A O 1
ATOM 636 N N . ILE A 1 76 ? 1.531 7.461 6.176 1.00 87.75 76 ILE A N 1
ATOM 637 C CA . ILE A 1 76 ? 2.492 6.971 7.167 1.00 87.75 76 ILE A CA 1
ATOM 638 C C . ILE A 1 76 ? 3.887 7.182 6.570 1.00 87.75 76 ILE A C 1
ATOM 640 O O . ILE A 1 76 ? 4.245 6.583 5.558 1.00 87.75 76 ILE A O 1
ATOM 644 N N . THR A 1 77 ? 4.697 8.042 7.183 1.00 83.69 77 THR A N 1
ATOM 645 C CA . THR A 1 77 ? 6.028 8.398 6.663 1.00 83.69 77 THR A CA 1
ATOM 646 C C . THR A 1 77 ? 7.008 8.686 7.796 1.00 83.69 77 THR A C 1
ATOM 648 O O . THR A 1 77 ? 6.611 9.130 8.876 1.00 83.69 77 THR A O 1
ATOM 651 N N . ASN A 1 78 ? 8.298 8.429 7.563 1.00 78.88 78 ASN A N 1
ATOM 652 C CA . ASN A 1 78 ? 9.376 8.770 8.496 1.00 78.88 78 ASN A CA 1
ATOM 653 C C . ASN A 1 78 ? 10.145 10.048 8.126 1.00 78.88 78 ASN A C 1
ATOM 655 O O . ASN A 1 78 ? 11.031 10.451 8.882 1.00 78.88 78 ASN A O 1
ATOM 659 N N . ASN A 1 79 ? 9.817 10.696 7.006 1.00 69.81 79 ASN A N 1
ATOM 660 C CA . ASN A 1 79 ? 10.384 11.989 6.648 1.00 69.81 79 ASN A CA 1
ATOM 661 C C . ASN A 1 79 ? 9.338 12.878 5.968 1.00 69.81 79 ASN A C 1
ATOM 663 O O . ASN A 1 79 ? 9.081 12.780 4.773 1.00 69.81 79 ASN A O 1
ATOM 667 N N . PHE A 1 80 ? 8.759 13.778 6.758 1.00 54.47 80 PHE A N 1
ATOM 668 C CA . PHE A 1 80 ? 7.670 14.646 6.320 1.00 54.47 80 PHE A CA 1
ATOM 669 C C . PHE A 1 80 ? 8.143 15.936 5.625 1.00 54.47 80 PHE A C 1
ATOM 671 O O . PHE A 1 80 ? 7.345 16.603 4.974 1.00 54.47 80 PHE A O 1
ATOM 678 N N . ARG A 1 81 ? 9.428 16.317 5.752 1.00 52.41 81 ARG A N 1
ATOM 679 C CA . ARG A 1 81 ? 9.939 17.611 5.242 1.00 52.41 81 ARG A CA 1
ATOM 680 C C . ARG A 1 81 ? 9.869 17.746 3.718 1.00 52.41 81 ARG A C 1
ATOM 682 O O . ARG A 1 81 ? 9.881 18.865 3.216 1.00 52.41 81 ARG A O 1
ATOM 689 N N . ASP A 1 82 ? 9.711 16.629 3.020 1.00 51.41 82 ASP A N 1
ATOM 690 C CA . ASP A 1 82 ? 9.857 16.524 1.573 1.00 51.41 82 ASP A CA 1
ATOM 691 C C . ASP A 1 82 ? 8.534 16.172 0.864 1.00 51.41 82 ASP A C 1
ATOM 693 O O . ASP A 1 82 ? 8.533 15.856 -0.321 1.00 51.41 82 ASP A O 1
ATOM 697 N N . TRP A 1 83 ? 7.376 16.289 1.539 1.00 50.78 83 TRP A N 1
ATOM 698 C CA . TRP A 1 83 ? 6.054 16.083 0.908 1.00 50.78 83 TRP A CA 1
ATOM 699 C C . TRP A 1 83 ? 5.813 17.003 -0.304 1.00 50.78 83 TRP A C 1
ATOM 701 O O . TRP A 1 83 ? 5.035 16.672 -1.194 1.00 50.78 83 TRP A O 1
ATOM 711 N N . LYS A 1 84 ? 6.543 18.123 -0.397 1.00 47.66 84 LYS A N 1
ATOM 712 C CA . LYS A 1 84 ? 6.549 19.012 -1.570 1.00 47.66 84 LYS A CA 1
ATOM 713 C C . LYS A 1 84 ? 6.889 18.285 -2.881 1.00 47.66 84 LYS A C 1
ATOM 715 O O . LYS A 1 84 ? 6.443 18.726 -3.931 1.00 47.66 84 LYS A O 1
ATOM 720 N N . TYR A 1 85 ? 7.620 17.169 -2.824 1.00 46.19 85 TYR A N 1
ATOM 721 C CA . TYR A 1 85 ? 7.954 16.348 -3.995 1.00 46.19 85 TYR A CA 1
ATOM 722 C C . TYR A 1 85 ? 6.904 15.271 -4.319 1.00 46.19 85 TYR A C 1
ATOM 724 O O . TYR A 1 85 ? 6.974 14.653 -5.376 1.00 46.19 85 TYR A O 1
ATOM 732 N N . TYR A 1 86 ? 5.934 15.035 -3.428 1.00 50.81 86 TYR A N 1
ATOM 733 C CA . TYR A 1 86 ? 4.914 13.983 -3.556 1.00 50.81 86 TYR A CA 1
ATOM 734 C C . TYR A 1 86 ? 3.562 14.502 -4.040 1.00 50.81 86 TYR A C 1
ATOM 736 O O . TYR A 1 86 ? 2.600 13.739 -4.091 1.00 50.81 86 TYR A O 1
ATOM 744 N N . VAL A 1 87 ? 3.476 15.782 -4.404 1.00 46.31 87 VAL A N 1
ATOM 745 C CA . VAL A 1 87 ? 2.343 16.314 -5.159 1.00 46.31 87 VAL A CA 1
ATOM 746 C C . VAL A 1 87 ? 2.696 16.145 -6.637 1.00 46.31 87 VAL A C 1
ATOM 748 O O . VAL A 1 87 ? 3.404 16.991 -7.186 1.00 46.31 87 VAL A O 1
ATOM 751 N N . PRO A 1 88 ? 2.299 15.046 -7.302 1.00 45.81 88 PRO A N 1
ATOM 752 C CA . PRO A 1 88 ? 2.471 14.951 -8.738 1.00 45.81 88 PRO A CA 1
ATOM 753 C C . PRO A 1 88 ? 1.724 16.103 -9.394 1.00 45.81 88 PRO A C 1
ATOM 755 O O . PRO A 1 88 ? 0.493 16.170 -9.363 1.00 45.81 88 PRO A O 1
ATOM 758 N N . PHE A 1 89 ? 2.470 16.980 -10.054 1.00 42.53 89 PHE A N 1
ATOM 759 C CA . PHE A 1 89 ? 1.894 17.747 -11.138 1.00 42.53 89 PHE A CA 1
ATOM 760 C C . PHE A 1 89 ? 1.270 16.751 -12.118 1.00 42.53 89 PHE A C 1
ATOM 762 O O . PHE A 1 89 ? 1.905 15.809 -12.600 1.00 42.53 89 PHE A O 1
ATOM 769 N N . ARG A 1 90 ? -0.039 16.923 -12.288 1.00 47.66 90 ARG A N 1
ATOM 770 C CA . ARG A 1 90 ? -0.959 16.088 -13.050 1.00 47.66 90 ARG A CA 1
ATOM 771 C C . ARG A 1 90 ? -0.331 15.635 -14.372 1.00 47.66 90 ARG A C 1
ATOM 773 O O . ARG A 1 90 ? -0.193 16.426 -15.292 1.00 47.66 90 ARG A O 1
ATOM 780 N N . ARG A 1 91 ? -0.109 14.328 -14.531 1.00 49.69 91 ARG A N 1
ATOM 781 C CA . ARG A 1 91 ? -0.182 13.671 -15.853 1.00 49.69 91 ARG A CA 1
ATOM 782 C C . ARG A 1 91 ? -1.489 12.891 -16.002 1.00 49.69 91 ARG A C 1
ATOM 784 O O . ARG A 1 91 ? -1.536 11.829 -16.612 1.00 49.69 91 ARG A O 1
ATOM 791 N N . ILE A 1 92 ? -2.568 13.453 -15.445 1.00 47.56 92 ILE A N 1
ATOM 792 C CA . ILE A 1 92 ? -3.953 12.992 -15.643 1.00 47.56 92 ILE A CA 1
ATOM 793 C C . ILE A 1 92 ? -4.266 12.882 -17.147 1.00 47.56 92 ILE A C 1
ATOM 795 O O . ILE A 1 92 ? -5.024 12.009 -17.551 1.00 47.56 92 ILE A O 1
ATOM 799 N N . GLU A 1 93 ? -3.638 13.710 -17.987 1.00 42.31 93 GLU A N 1
ATOM 800 C CA . GLU A 1 93 ? -3.806 13.683 -19.444 1.00 42.31 93 GLU A CA 1
ATOM 801 C C . GLU A 1 93 ? -3.432 12.348 -20.097 1.00 42.31 93 GLU A C 1
ATOM 803 O O . GLU A 1 93 ? -4.091 11.951 -21.052 1.00 42.31 93 GLU A O 1
ATOM 808 N N . ILE A 1 94 ? -2.459 11.606 -19.553 1.00 47.34 94 ILE A N 1
ATOM 809 C CA . ILE A 1 94 ? -2.076 10.299 -20.110 1.00 47.34 94 ILE A CA 1
ATOM 810 C C . ILE A 1 94 ? -3.187 9.265 -19.872 1.00 47.34 94 ILE A C 1
ATOM 812 O O . ILE A 1 94 ? -3.484 8.466 -20.756 1.00 47.34 94 ILE A O 1
ATOM 816 N N . TYR A 1 95 ? -3.862 9.320 -18.719 1.00 47.44 95 TYR A N 1
ATOM 817 C CA . TYR A 1 95 ? -5.001 8.443 -18.422 1.00 47.44 95 TYR A CA 1
ATOM 818 C C . TYR A 1 95 ? -6.295 8.883 -19.115 1.00 47.44 95 TYR A C 1
ATOM 820 O O . TYR A 1 95 ? -7.128 8.035 -19.419 1.00 47.44 95 TYR A O 1
ATOM 828 N N . LYS A 1 96 ? -6.470 10.179 -19.419 1.00 43.50 96 LYS A N 1
ATOM 829 C CA . LYS A 1 96 ? -7.673 10.685 -20.111 1.00 43.50 96 LYS A CA 1
ATOM 830 C C . LYS A 1 96 ? -7.895 10.040 -21.485 1.00 43.50 96 LYS A C 1
ATOM 832 O O . LYS A 1 96 ? -9.040 9.951 -21.917 1.00 43.50 96 LYS A O 1
ATOM 837 N N . ASN A 1 97 ? -6.831 9.573 -22.139 1.00 43.31 97 ASN A N 1
ATOM 838 C CA . ASN A 1 97 ? -6.910 8.940 -23.458 1.00 43.31 97 ASN A CA 1
ATOM 839 C C . ASN A 1 97 ? -7.116 7.420 -23.411 1.00 43.31 97 ASN A C 1
ATOM 841 O O . ASN A 1 97 ? -7.360 6.813 -24.451 1.00 43.31 97 ASN A O 1
ATOM 845 N N . VAL A 1 98 ? -7.069 6.803 -22.227 1.00 50.19 98 VAL A N 1
ATOM 846 C CA . VAL A 1 98 ? -7.414 5.391 -22.047 1.00 50.19 98 VAL A CA 1
ATOM 847 C C . VAL A 1 98 ? -8.802 5.342 -21.413 1.00 50.19 98 VAL A C 1
ATOM 849 O O . VAL A 1 98 ? -8.956 5.217 -20.201 1.00 50.19 98 VAL A O 1
ATOM 852 N N . GLN A 1 99 ? -9.840 5.511 -22.237 1.00 46.06 99 GLN A N 1
ATOM 853 C CA . GLN A 1 99 ? -11.220 5.223 -21.837 1.00 46.06 99 GLN A CA 1
ATOM 854 C C . GLN A 1 99 ? -11.379 3.710 -21.637 1.00 46.06 99 GLN A C 1
ATOM 856 O O . GLN A 1 99 ? -11.945 3.008 -22.476 1.00 46.06 99 GLN A O 1
ATOM 861 N N . GLU A 1 100 ? -10.878 3.179 -20.526 1.00 54.12 100 GLU A N 1
ATOM 862 C CA . GLU A 1 100 ? -11.282 1.843 -20.116 1.00 54.12 100 GLU A CA 1
ATOM 863 C C . GLU A 1 100 ? -12.727 1.917 -19.612 1.00 54.12 100 GLU A C 1
ATOM 865 O O . GLU A 1 100 ? -13.058 2.678 -18.703 1.00 54.12 100 GLU A O 1
ATOM 870 N N . LYS A 1 101 ? -13.613 1.103 -20.197 1.00 65.44 101 LYS A N 1
ATOM 871 C CA . LYS A 1 101 ? -14.976 0.879 -19.676 1.00 65.44 101 LYS A CA 1
ATOM 872 C C . LYS A 1 101 ? -14.967 0.166 -18.312 1.00 65.44 101 LYS A C 1
ATOM 874 O O . LYS A 1 101 ? -16.019 0.001 -17.701 1.00 65.44 101 LYS A O 1
ATOM 879 N N . GLU A 1 102 ? -13.799 -0.285 -17.857 1.00 81.69 102 GLU A N 1
ATOM 880 C CA . GLU A 1 102 ? -13.582 -1.098 -16.668 1.00 81.69 102 GLU A CA 1
ATOM 881 C C . GLU A 1 102 ? -12.424 -0.525 -15.832 1.00 81.69 102 GLU A C 1
ATOM 883 O O . GLU A 1 102 ? -11.497 0.073 -16.357 1.00 81.69 102 GLU A O 1
ATOM 888 N N . CYS A 1 103 ? -12.468 -0.691 -14.508 1.00 88.38 103 CYS A N 1
ATOM 889 C CA . CYS A 1 103 ? -11.361 -0.312 -13.631 1.00 88.38 103 CYS A CA 1
ATOM 890 C C . CYS A 1 103 ? -10.146 -1.230 -13.854 1.00 88.38 103 CYS A C 1
ATOM 892 O O . CYS A 1 103 ? -10.236 -2.432 -13.592 1.00 88.38 103 CYS A O 1
ATOM 894 N N . ILE A 1 104 ? -8.992 -0.658 -14.212 1.00 87.50 104 ILE A N 1
ATOM 895 C CA . ILE A 1 104 ? -7.729 -1.387 -14.422 1.00 87.50 104 ILE A CA 1
ATOM 896 C C . ILE A 1 104 ? -7.347 -2.326 -13.267 1.00 87.50 104 ILE A C 1
ATOM 898 O O . ILE A 1 104 ? -6.913 -3.456 -13.483 1.00 87.50 104 ILE A O 1
ATOM 902 N N . ILE A 1 105 ? -7.566 -1.913 -12.014 1.00 91.94 105 ILE A N 1
ATOM 903 C CA . ILE A 1 105 ? -7.270 -2.754 -10.846 1.00 91.94 105 ILE A CA 1
ATOM 904 C C . ILE A 1 105 ? -8.244 -3.933 -10.759 1.00 91.94 105 ILE A C 1
ATOM 906 O O . ILE A 1 105 ? -7.830 -5.036 -10.407 1.00 91.94 105 ILE A O 1
ATOM 910 N N . CYS A 1 106 ? -9.517 -3.750 -11.122 1.00 93.31 106 CYS A N 1
ATOM 911 C CA . CYS A 1 106 ? -10.482 -4.850 -11.186 1.00 93.31 106 CYS A CA 1
ATOM 912 C C . CYS A 1 106 ? -10.118 -5.843 -12.288 1.00 93.31 106 CYS A C 1
ATOM 914 O O . CYS A 1 106 ? -10.182 -7.051 -12.061 1.00 93.31 106 CYS A O 1
ATOM 916 N N . HIS A 1 107 ? -9.674 -5.340 -13.440 1.00 91.56 107 HIS A N 1
ATOM 917 C CA . HIS A 1 107 ? -9.168 -6.173 -14.522 1.00 91.56 107 HIS A CA 1
ATOM 918 C C . HIS A 1 107 ? -7.974 -7.025 -14.052 1.00 91.56 107 HIS A C 1
ATOM 920 O O . HIS A 1 107 ? -8.017 -8.254 -14.123 1.00 91.56 107 HIS A O 1
ATOM 926 N N . LEU A 1 108 ? -6.955 -6.401 -13.452 1.00 92.56 108 LEU A N 1
ATOM 927 C CA . LEU A 1 108 ? -5.794 -7.105 -12.891 1.00 92.56 108 LEU A CA 1
ATOM 928 C C . LEU A 1 108 ? -6.182 -8.068 -11.752 1.00 92.56 108 LEU A C 1
ATOM 930 O O . LEU A 1 108 ? -5.611 -9.151 -11.627 1.00 92.56 108 LEU A O 1
ATOM 934 N N . SER A 1 109 ? -7.198 -7.724 -10.956 1.00 93.56 109 SER A N 1
ATOM 935 C CA . SER A 1 109 ? -7.749 -8.576 -9.889 1.00 93.56 109 SER A CA 1
ATOM 936 C C . SER A 1 109 ? -8.438 -9.828 -10.409 1.00 93.56 109 SER A C 1
ATOM 938 O O . SER A 1 109 ? -8.378 -10.859 -9.738 1.00 93.56 109 SER A O 1
ATOM 940 N N . LYS A 1 110 ? -9.045 -9.784 -11.600 1.00 93.56 110 LYS A N 1
ATOM 941 C CA . LYS A 1 110 ? -9.582 -10.980 -12.268 1.00 93.56 110 LYS A CA 1
ATOM 942 C C . LYS A 1 110 ? -8.467 -11.908 -12.740 1.00 93.56 110 LYS A C 1
ATOM 944 O O . LYS A 1 110 ? -8.612 -13.120 -12.628 1.00 93.56 110 LYS A O 1
ATOM 949 N N . ILE A 1 111 ? -7.353 -11.349 -13.217 1.00 93.00 111 ILE A N 1
ATOM 950 C CA . ILE A 1 111 ? -6.178 -12.135 -13.612 1.00 93.00 111 ILE A CA 1
ATOM 951 C C . ILE A 1 111 ? -5.541 -12.799 -12.386 1.00 93.00 111 ILE A C 1
ATOM 953 O O . ILE A 1 111 ? -5.275 -13.999 -12.400 1.00 93.00 111 ILE A O 1
ATOM 957 N N . GLY A 1 112 ? -5.297 -12.023 -11.323 1.00 90.50 112 GLY A N 1
ATOM 958 C CA . GLY A 1 112 ? -4.924 -12.549 -10.008 1.00 90.50 112 GLY A CA 1
ATOM 959 C C . GLY A 1 112 ? -3.655 -13.401 -9.984 1.00 90.50 112 GLY A C 1
ATOM 960 O O . GLY A 1 112 ? -3.572 -14.329 -9.182 1.00 90.50 112 GLY A O 1
ATOM 961 N N . LYS A 1 113 ? -2.701 -13.129 -10.880 1.00 93.06 113 LYS A N 1
ATOM 962 C CA . LYS A 1 113 ? -1.473 -13.912 -11.039 1.00 93.06 113 LYS A CA 1
ATOM 963 C C . LYS A 1 113 ? -0.267 -12.989 -11.172 1.00 93.06 113 LYS A C 1
ATOM 965 O O . LYS A 1 113 ? -0.333 -11.980 -11.868 1.00 93.06 113 LYS A O 1
ATOM 970 N N . ILE A 1 114 ? 0.850 -13.357 -10.550 1.00 93.69 114 ILE A N 1
ATOM 971 C CA . ILE A 1 114 ? 2.130 -12.653 -10.718 1.00 93.69 114 ILE A CA 1
ATOM 972 C C . ILE A 1 114 ? 2.545 -12.703 -12.194 1.00 93.69 114 ILE A C 1
ATOM 974 O O . ILE A 1 114 ? 2.571 -13.783 -12.793 1.00 93.69 114 ILE A O 1
ATOM 978 N N . GLY A 1 115 ? 2.868 -11.551 -12.781 1.00 93.62 115 GLY A N 1
ATOM 979 C CA . GLY A 1 115 ? 3.177 -11.452 -14.205 1.00 93.62 115 GLY A CA 1
ATOM 980 C C . GLY A 1 115 ? 3.304 -10.022 -14.724 1.00 93.62 115 GLY A C 1
ATOM 981 O O . GLY A 1 115 ? 2.948 -9.061 -14.039 1.00 93.62 115 GLY A O 1
ATOM 982 N N . LYS A 1 116 ? 3.798 -9.923 -15.961 1.00 93.38 116 LYS A N 1
ATOM 983 C CA . LYS A 1 116 ? 3.818 -8.715 -16.791 1.00 93.38 116 LY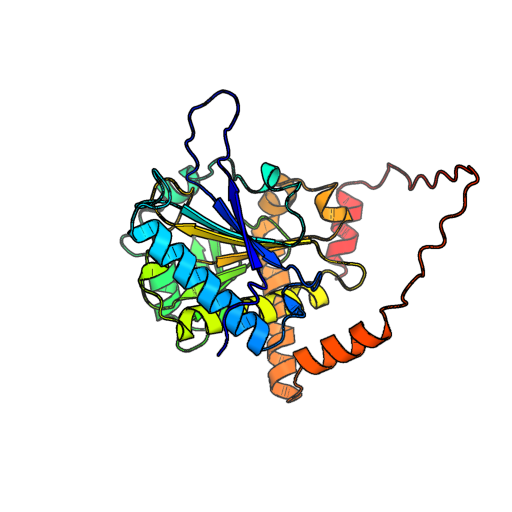S A CA 1
ATOM 984 C C . LYS A 1 116 ? 2.652 -8.789 -17.779 1.00 93.38 116 LYS A C 1
ATOM 986 O O . LYS A 1 116 ? 2.496 -9.805 -18.452 1.00 93.38 116 LYS A O 1
ATOM 991 N N . TYR A 1 117 ? 1.855 -7.729 -17.851 1.00 90.06 117 TYR A N 1
ATOM 992 C CA . TYR A 1 117 ? 0.627 -7.648 -18.642 1.00 90.06 117 TYR A CA 1
ATOM 993 C C . TYR A 1 117 ? 0.680 -6.431 -19.553 1.00 90.06 117 TYR A C 1
ATOM 995 O O . TYR A 1 117 ? 0.851 -5.316 -19.069 1.00 90.06 117 TYR A O 1
ATOM 1003 N N . GLU A 1 118 ? 0.570 -6.653 -20.856 1.00 85.75 118 GLU A N 1
ATOM 1004 C CA . GLU A 1 118 ? 0.590 -5.603 -21.872 1.00 85.75 118 GLU A CA 1
ATOM 1005 C C . GLU A 1 118 ? -0.801 -4.983 -22.037 1.00 85.75 118 GLU A C 1
ATOM 1007 O O . GLU A 1 118 ? -1.781 -5.704 -22.216 1.00 85.75 118 GLU A O 1
ATOM 1012 N N . HIS A 1 119 ? -0.874 -3.653 -21.989 1.00 75.25 119 HIS A N 1
ATOM 1013 C CA . HIS A 1 119 ? -2.087 -2.873 -22.278 1.00 75.25 119 HIS A CA 1
ATOM 1014 C C . HIS A 1 119 ? -1.998 -2.175 -23.635 1.00 75.25 119 HIS A C 1
ATOM 1016 O O . HIS A 1 119 ? -2.993 -2.024 -24.338 1.00 75.25 119 HIS A O 1
ATOM 1022 N N . SER A 1 120 ? -0.791 -1.753 -24.009 1.00 72.12 120 SER A N 1
ATOM 1023 C CA . SER A 1 120 ? -0.444 -1.227 -25.328 1.00 72.12 120 SER A CA 1
ATOM 1024 C C . SER A 1 120 ? 1.031 -1.510 -25.617 1.00 72.12 120 SER A C 1
ATOM 1026 O O . SER A 1 120 ? 1.760 -1.912 -24.710 1.00 72.12 120 SER A O 1
ATOM 1028 N N . GLN A 1 121 ? 1.485 -1.214 -26.842 1.00 67.75 121 GLN A N 1
ATOM 1029 C CA . GLN A 1 121 ? 2.869 -1.445 -27.289 1.00 67.75 121 GLN A CA 1
ATOM 1030 C C . GLN A 1 121 ? 3.946 -0.897 -26.327 1.00 67.75 121 GLN A C 1
ATOM 1032 O O . GLN A 1 121 ? 5.070 -1.391 -26.317 1.00 67.75 121 GLN A O 1
ATOM 1037 N N . GLU A 1 122 ? 3.622 0.107 -25.502 1.00 69.88 122 GLU A N 1
ATOM 1038 C CA . GLU A 1 122 ? 4.569 0.757 -24.584 1.00 69.88 122 GLU A CA 1
ATOM 1039 C C . GLU A 1 122 ? 4.135 0.760 -23.108 1.00 69.88 122 GLU A C 1
ATOM 1041 O O . GLU A 1 122 ? 4.842 1.327 -22.258 1.00 69.88 122 GLU A O 1
ATOM 1046 N N . LEU A 1 123 ? 2.977 0.174 -22.786 1.00 75.88 123 LEU A N 1
ATOM 1047 C CA . LEU A 1 123 ? 2.382 0.236 -21.454 1.00 75.88 123 LEU A CA 1
ATOM 1048 C C . LEU A 1 123 ? 2.153 -1.164 -20.894 1.00 75.88 123 LEU A C 1
ATOM 1050 O O . LEU A 1 123 ? 1.313 -1.919 -21.379 1.00 75.88 123 LEU A O 1
ATOM 1054 N N . PHE A 1 124 ? 2.865 -1.470 -19.814 1.00 84.94 124 PHE A N 1
ATOM 1055 C CA . PHE A 1 124 ? 2.778 -2.749 -19.122 1.00 84.94 124 PHE A CA 1
ATOM 1056 C C . PHE A 1 124 ? 2.386 -2.544 -17.663 1.00 84.94 124 PHE A C 1
ATOM 1058 O O . PHE A 1 124 ? 2.853 -1.611 -17.018 1.00 84.94 124 PHE A O 1
ATOM 1065 N N . SER A 1 125 ? 1.567 -3.440 -17.121 1.00 89.06 125 SER A N 1
ATOM 1066 C CA . SER A 1 125 ? 1.348 -3.592 -15.682 1.00 89.06 125 SER A CA 1
ATOM 1067 C C . SER A 1 125 ? 2.086 -4.806 -15.144 1.00 89.06 125 SER A C 1
ATOM 1069 O O . SER A 1 125 ? 2.210 -5.824 -15.819 1.00 89.06 125 SER A O 1
ATOM 1071 N N . TYR A 1 126 ? 2.533 -4.715 -13.895 1.00 93.88 126 TYR A N 1
ATOM 1072 C CA . TYR A 1 126 ? 3.344 -5.744 -13.254 1.00 93.88 126 TYR A CA 1
ATOM 1073 C C . TYR A 1 126 ? 2.707 -6.146 -11.932 1.00 93.88 126 TYR A C 1
ATOM 1075 O O . TYR A 1 126 ? 2.830 -5.411 -10.954 1.00 93.88 126 TYR A O 1
ATOM 1083 N N . ILE A 1 127 ? 2.041 -7.299 -11.888 1.00 95.06 127 ILE A N 1
ATOM 1084 C CA . ILE A 1 127 ? 1.574 -7.882 -10.624 1.00 95.06 127 ILE A CA 1
ATOM 1085 C C . ILE A 1 127 ? 2.764 -8.609 -10.008 1.00 95.06 127 ILE A C 1
ATOM 1087 O O . ILE A 1 127 ? 3.265 -9.570 -10.591 1.00 95.06 127 ILE A O 1
ATOM 1091 N N . VAL A 1 128 ? 3.214 -8.153 -8.843 1.00 93.69 128 VAL A N 1
ATOM 1092 C CA . VAL A 1 128 ? 4.404 -8.677 -8.154 1.00 93.69 128 VAL A CA 1
ATOM 1093 C C . VAL A 1 128 ? 4.076 -9.549 -6.947 1.00 93.69 128 VAL A C 1
ATOM 1095 O O . VAL A 1 128 ? 4.912 -10.339 -6.522 1.00 93.69 128 VAL A O 1
ATOM 1098 N N . ASP A 1 129 ? 2.859 -9.435 -6.422 1.00 93.56 129 ASP A N 1
ATOM 1099 C CA . ASP A 1 129 ? 2.313 -10.289 -5.368 1.00 93.56 129 ASP A CA 1
ATOM 1100 C C . ASP A 1 129 ? 0.785 -10.263 -5.436 1.00 93.56 129 ASP A C 1
ATOM 1102 O O . ASP A 1 129 ? 0.181 -9.288 -5.892 1.00 93.56 129 ASP A O 1
ATOM 1106 N N . CYS A 1 130 ? 0.163 -11.360 -5.023 1.00 93.50 130 CYS A N 1
ATOM 1107 C CA . CYS A 1 130 ? -1.282 -11.490 -4.979 1.00 93.50 130 CYS A CA 1
ATOM 1108 C C . CYS A 1 130 ? -1.694 -12.546 -3.954 1.00 93.50 130 CYS A C 1
ATOM 1110 O O . CYS A 1 130 ? -1.163 -13.659 -3.945 1.00 93.50 130 CYS A O 1
ATOM 1112 N N . ASP A 1 131 ? -2.702 -12.222 -3.154 1.00 93.56 131 ASP A N 1
ATOM 1113 C CA . ASP A 1 131 ? -3.410 -13.189 -2.320 1.00 93.56 131 ASP A CA 1
ATOM 1114 C C . ASP A 1 131 ? -4.928 -13.097 -2.545 1.00 93.56 131 ASP A C 1
ATOM 1116 O O . ASP A 1 131 ? -5.379 -12.586 -3.574 1.00 93.56 131 ASP A O 1
ATOM 1120 N N . GLU A 1 132 ? -5.718 -13.669 -1.638 1.00 93.94 132 GLU A N 1
ATOM 1121 C CA . GLU A 1 132 ? -7.184 -13.655 -1.703 1.00 93.94 132 GLU A CA 1
ATOM 1122 C C . GLU A 1 132 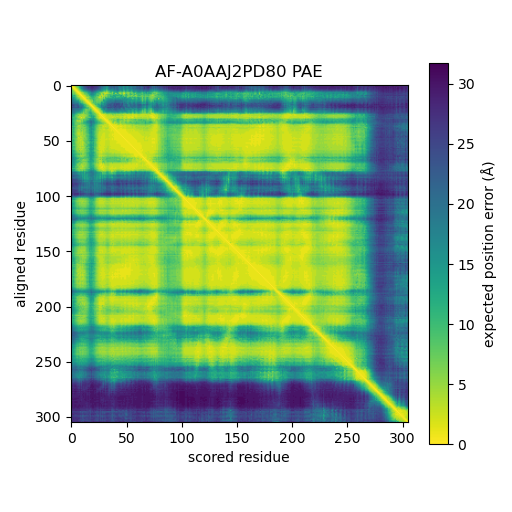? -7.784 -12.242 -1.602 1.00 93.94 132 GLU A C 1
ATOM 1124 O O . GLU A 1 132 ? -8.773 -11.946 -2.269 1.00 93.94 132 GLU A O 1
ATOM 1129 N N . ASP A 1 133 ? -7.163 -11.348 -0.830 1.00 95.31 133 ASP A N 1
ATOM 1130 C CA . ASP A 1 133 ? -7.706 -10.025 -0.515 1.00 95.31 133 ASP A CA 1
ATOM 1131 C C . ASP A 1 133 ? -7.024 -8.897 -1.288 1.00 95.31 133 ASP A C 1
ATOM 1133 O O . ASP A 1 133 ? -7.678 -7.899 -1.598 1.00 95.31 133 ASP A O 1
ATOM 1137 N N . PHE A 1 134 ? -5.727 -9.024 -1.590 1.00 97.31 134 PHE A N 1
ATOM 1138 C CA . PHE A 1 134 ? -4.901 -7.927 -2.101 1.00 97.31 134 PHE A CA 1
ATOM 1139 C C . PHE A 1 134 ? -4.055 -8.313 -3.317 1.00 97.31 134 PHE A C 1
ATOM 1141 O O . PHE A 1 134 ? -3.611 -9.453 -3.474 1.00 97.31 134 PHE A O 1
ATOM 1148 N N . LEU A 1 135 ? -3.780 -7.308 -4.147 1.00 96.44 135 LEU A N 1
ATOM 1149 C CA . LEU A 1 135 ? -2.707 -7.299 -5.134 1.00 96.44 135 LEU A CA 1
ATOM 1150 C C . LEU A 1 135 ? -1.628 -6.303 -4.719 1.00 96.44 135 LEU A C 1
ATOM 1152 O O . LEU A 1 135 ? -1.934 -5.232 -4.192 1.00 96.44 135 LEU A O 1
ATOM 1156 N N . THR A 1 136 ? -0.387 -6.609 -5.083 1.00 96.50 136 THR A N 1
ATOM 1157 C CA . THR A 1 136 ? 0.679 -5.616 -5.169 1.00 96.50 136 THR A CA 1
ATOM 1158 C C . THR A 1 136 ? 1.128 -5.481 -6.615 1.00 96.50 136 THR A C 1
ATOM 1160 O O . THR A 1 136 ? 1.468 -6.468 -7.273 1.00 96.50 136 THR A O 1
ATOM 1163 N N . ILE A 1 137 ? 1.128 -4.247 -7.113 1.00 95.44 137 ILE A N 1
ATOM 1164 C CA . ILE A 1 137 ? 1.414 -3.907 -8.509 1.00 95.44 137 ILE A CA 1
ATOM 1165 C C . ILE A 1 137 ? 2.539 -2.867 -8.537 1.00 95.44 137 ILE A C 1
ATOM 1167 O O . ILE A 1 137 ? 2.560 -1.975 -7.690 1.00 95.44 137 ILE A O 1
ATOM 1171 N N . LEU A 1 138 ? 3.471 -2.936 -9.491 1.00 93.19 138 LEU A N 1
ATOM 1172 C CA . LEU A 1 138 ? 4.420 -1.831 -9.689 1.00 93.19 138 LEU A CA 1
ATOM 1173 C C . LEU A 1 138 ? 3.691 -0.602 -10.241 1.00 93.19 138 LEU A C 1
ATOM 1175 O O . LEU A 1 138 ? 2.901 -0.711 -11.181 1.00 93.19 138 LEU A O 1
ATOM 1179 N N . ASN A 1 139 ? 3.975 0.575 -9.686 1.00 90.12 139 ASN A N 1
ATOM 1180 C CA . ASN A 1 139 ? 3.456 1.816 -10.242 1.00 90.12 139 ASN A CA 1
ATOM 1181 C C . ASN A 1 139 ? 4.151 2.099 -11.582 1.00 90.12 139 ASN A C 1
ATOM 1183 O O . ASN A 1 139 ? 5.367 2.269 -11.629 1.00 90.12 139 ASN A O 1
ATOM 1187 N N . ILE A 1 140 ? 3.373 2.171 -12.662 1.00 85.75 140 ILE A N 1
ATOM 1188 C CA . ILE A 1 140 ? 3.874 2.433 -14.019 1.00 85.75 140 ILE A CA 1
ATOM 1189 C C . ILE A 1 140 ? 4.428 3.855 -14.201 1.00 85.75 140 ILE A C 1
ATOM 1191 O O . ILE A 1 140 ? 5.181 4.113 -15.138 1.00 85.75 140 ILE A O 1
ATOM 1195 N N . PHE A 1 141 ? 4.106 4.760 -13.272 1.00 82.56 141 PHE A N 1
ATOM 1196 C CA . PHE A 1 141 ? 4.698 6.090 -13.139 1.00 82.56 141 PHE A CA 1
ATOM 1197 C C . PHE A 1 141 ? 5.341 6.221 -11.751 1.00 82.56 141 PHE A C 1
ATOM 1199 O O . PHE A 1 141 ? 4.792 6.895 -10.874 1.00 82.56 141 PHE A O 1
ATOM 1206 N N . PRO A 1 142 ? 6.465 5.525 -11.505 1.00 81.06 142 PRO A N 1
ATOM 1207 C CA . PRO A 1 142 ? 6.985 5.392 -10.158 1.00 81.06 142 PRO A CA 1
ATOM 1208 C C . PRO A 1 142 ? 7.621 6.697 -9.661 1.00 81.06 142 PRO A C 1
ATOM 1210 O O . PRO A 1 142 ? 8.396 7.337 -10.369 1.00 81.06 142 PRO A O 1
ATOM 1213 N N . TYR A 1 143 ? 7.343 7.058 -8.405 1.00 77.12 143 TYR A N 1
ATOM 1214 C CA . TYR A 1 143 ? 8.027 8.165 -7.712 1.00 77.12 143 TYR A CA 1
ATOM 1215 C C . TYR A 1 143 ? 9.391 7.766 -7.173 1.00 77.12 143 TYR A C 1
ATOM 1217 O O . TYR A 1 143 ? 10.178 8.613 -6.778 1.00 77.12 143 TYR A O 1
ATOM 1225 N N . SER A 1 144 ? 9.654 6.475 -7.053 1.00 79.69 144 SER A N 1
ATOM 1226 C CA . SER A 1 144 ? 10.867 5.972 -6.436 1.00 79.69 144 SER A CA 1
ATOM 1227 C C . SER A 1 144 ? 11.223 4.633 -7.031 1.00 79.69 144 SER A C 1
ATOM 1229 O O . SER A 1 144 ? 10.384 3.960 -7.645 1.00 79.69 144 SER A O 1
ATOM 1231 N N . LEU A 1 145 ? 12.458 4.210 -6.780 1.00 79.12 145 LEU A N 1
ATOM 1232 C CA . LEU A 1 145 ? 12.806 2.847 -7.096 1.00 79.12 145 LEU A CA 1
ATOM 1233 C C . LEU A 1 145 ? 11.938 1.886 -6.264 1.00 79.12 145 LEU A C 1
ATOM 1235 O O . LEU A 1 145 ? 11.798 2.054 -5.053 1.00 79.12 145 LEU A O 1
ATOM 1239 N N . GLY A 1 146 ? 11.308 0.920 -6.929 1.00 84.25 146 GLY A N 1
ATOM 1240 C CA . GLY A 1 146 ? 10.450 -0.075 -6.310 1.00 84.25 146 GLY A CA 1
ATOM 1241 C C . GLY A 1 146 ? 9.124 0.481 -5.804 1.00 84.25 146 GLY A C 1
ATOM 1242 O O . GLY A 1 146 ? 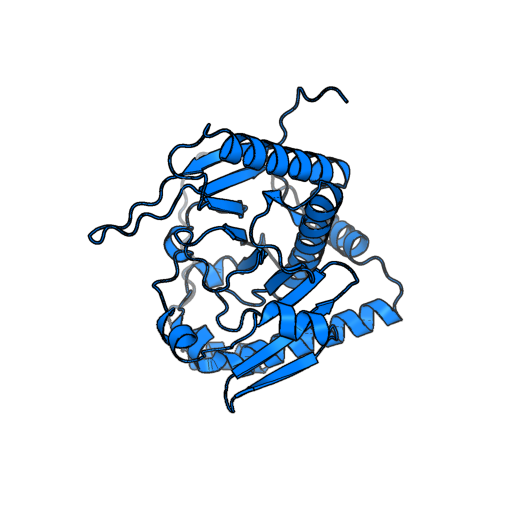8.539 -0.117 -4.908 1.00 84.25 146 GLY A O 1
ATOM 1243 N N . ASN A 1 147 ? 8.647 1.614 -6.334 1.00 90.00 147 ASN A N 1
ATOM 1244 C CA . ASN A 1 147 ? 7.336 2.134 -5.963 1.00 90.00 147 ASN A CA 1
ATOM 1245 C C . ASN A 1 147 ? 6.240 1.131 -6.349 1.00 90.00 147 ASN A C 1
ATOM 1247 O O . ASN A 1 147 ? 5.972 0.887 -7.528 1.00 90.00 147 ASN A O 1
ATOM 1251 N N . VAL A 1 148 ? 5.603 0.570 -5.325 1.00 94.38 148 VAL A N 1
ATOM 1252 C CA . VAL A 1 148 ? 4.502 -0.381 -5.462 1.00 94.38 148 VAL A CA 1
ATOM 1253 C C . VAL A 1 148 ? 3.184 0.234 -5.010 1.00 94.38 148 VAL A C 1
ATOM 1255 O O . VAL A 1 148 ? 3.152 1.154 -4.193 1.00 94.38 148 VAL A O 1
ATOM 1258 N N . MET A 1 149 ? 2.094 -0.306 -5.535 1.00 95.88 149 MET A N 1
ATOM 1259 C CA . MET A 1 149 ? 0.723 -0.037 -5.130 1.00 95.88 149 MET A CA 1
ATOM 1260 C C . MET A 1 149 ? 0.140 -1.313 -4.532 1.00 95.88 149 MET A C 1
ATOM 1262 O O . MET A 1 149 ? 0.057 -2.325 -5.229 1.00 95.88 149 MET A O 1
ATOM 1266 N N . ILE A 1 150 ? -0.268 -1.268 -3.264 1.00 97.12 150 ILE A N 1
ATOM 1267 C CA . ILE A 1 150 ? -0.971 -2.368 -2.594 1.00 97.12 150 ILE A CA 1
ATOM 1268 C C . ILE A 1 150 ? -2.457 -2.027 -2.579 1.00 97.12 150 ILE A C 1
ATOM 1270 O O . ILE A 1 150 ? -2.858 -0.981 -2.070 1.00 97.12 150 ILE A O 1
ATOM 1274 N N . THR A 1 151 ? -3.284 -2.876 -3.172 1.00 96.94 151 THR A N 1
ATOM 1275 C CA . THR A 1 151 ? -4.684 -2.561 -3.478 1.00 96.94 151 THR A CA 1
ATOM 1276 C C . THR A 1 151 ? -5.577 -3.775 -3.226 1.00 96.94 151 THR A C 1
ATOM 1278 O O . THR A 1 151 ? -5.132 -4.902 -3.463 1.00 96.94 151 THR A O 1
ATOM 1281 N N . PRO A 1 152 ? -6.794 -3.604 -2.676 1.00 97.12 152 PRO A N 1
ATOM 1282 C CA . PRO A 1 152 ? -7.714 -4.717 -2.513 1.00 97.12 152 PRO A CA 1
ATOM 1283 C C . PRO A 1 152 ? -8.119 -5.283 -3.879 1.00 97.12 152 PRO A C 1
ATOM 1285 O O . PRO A 1 152 ? -8.134 -4.597 -4.894 1.00 97.12 152 PRO A O 1
ATOM 1288 N N . ARG A 1 153 ? -8.482 -6.563 -3.909 1.00 95.94 153 ARG A N 1
ATOM 1289 C CA . ARG A 1 153 ? -9.020 -7.203 -5.119 1.00 95.94 153 ARG A CA 1
ATOM 1290 C C . ARG A 1 153 ? -10.464 -6.809 -5.394 1.00 95.94 153 ARG A C 1
ATOM 1292 O O . ARG A 1 153 ? -10.910 -6.788 -6.540 1.00 95.94 153 ARG A O 1
ATOM 1299 N N . SER A 1 154 ? -11.203 -6.517 -4.325 1.00 95.38 154 SER A N 1
ATOM 1300 C CA . SER A 1 154 ? -12.557 -5.973 -4.401 1.00 95.38 154 SER A CA 1
ATOM 1301 C C . SER A 1 154 ? -12.506 -4.490 -4.750 1.00 95.38 154 SER A C 1
ATOM 1303 O O . SER A 1 154 ? -11.649 -3.768 -4.255 1.00 95.38 154 SER A O 1
ATOM 1305 N N . HIS A 1 155 ? -13.435 -4.035 -5.595 1.00 95.25 155 HIS A N 1
ATOM 1306 C CA . HIS A 1 155 ? -13.537 -2.627 -5.968 1.00 95.25 155 HIS A CA 1
ATOM 1307 C C . HIS A 1 155 ? -13.988 -1.798 -4.764 1.00 95.25 155 HIS A C 1
ATOM 1309 O O . HIS A 1 155 ? -15.182 -1.692 -4.496 1.00 95.25 155 HIS A O 1
ATOM 1315 N N . ILE A 1 156 ? -13.028 -1.218 -4.046 1.00 94.69 156 ILE A N 1
ATOM 1316 C CA . ILE A 1 156 ? -13.285 -0.362 -2.889 1.00 94.69 156 ILE A CA 1
ATOM 1317 C C . ILE A 1 156 ? -12.832 1.052 -3.223 1.00 94.69 156 ILE A C 1
ATOM 1319 O O . ILE A 1 156 ? -11.707 1.251 -3.684 1.00 94.69 156 ILE A O 1
ATOM 1323 N N . LYS A 1 157 ? -13.684 2.048 -2.973 1.00 93.50 157 LYS A N 1
ATOM 1324 C CA . LYS A 1 157 ? -13.406 3.454 -3.310 1.00 93.50 157 LYS A CA 1
ATOM 1325 C C . LYS A 1 157 ? -12.990 4.276 -2.100 1.00 93.50 157 LYS A C 1
ATOM 1327 O O . LYS A 1 157 ? -12.392 5.340 -2.272 1.00 93.50 157 LYS A O 1
ATOM 1332 N N . ASN A 1 158 ? -13.308 3.799 -0.898 1.00 92.31 158 ASN A N 1
ATOM 1333 C CA . ASN A 1 158 ? -13.085 4.516 0.347 1.00 92.31 158 ASN A CA 1
ATOM 1334 C C . ASN A 1 158 ? -12.624 3.562 1.464 1.00 92.31 158 ASN A C 1
ATOM 1336 O O . ASN A 1 158 ? -13.179 2.478 1.631 1.00 92.31 158 ASN A O 1
ATOM 1340 N N . PHE A 1 159 ? -11.653 3.972 2.292 1.00 92.06 159 PHE A N 1
ATOM 1341 C CA . PHE A 1 159 ? -11.204 3.145 3.427 1.00 92.06 159 PHE A CA 1
ATOM 1342 C C . PHE A 1 159 ? -12.293 2.881 4.461 1.00 92.06 159 PHE A C 1
ATOM 1344 O O . PHE A 1 159 ? -12.178 1.973 5.270 1.00 92.06 159 PHE A O 1
ATOM 1351 N N . SER A 1 160 ? -13.370 3.651 4.441 1.00 90.81 160 SER A N 1
ATOM 1352 C CA . SER A 1 160 ? -14.493 3.443 5.338 1.00 90.81 160 SER A CA 1
ATOM 1353 C C . SER A 1 160 ? -15.335 2.197 5.037 1.00 90.81 160 SER A C 1
ATOM 1355 O O . SER A 1 160 ? -16.234 1.878 5.814 1.00 90.81 160 SER A O 1
ATOM 1357 N N . GLU A 1 161 ? -15.049 1.525 3.921 1.00 93.81 161 GLU A N 1
ATOM 1358 C CA . GLU A 1 161 ? -15.566 0.203 3.556 1.00 93.81 161 GLU A CA 1
ATOM 1359 C C . GLU A 1 161 ? -14.649 -0.931 4.060 1.00 93.81 161 GLU A C 1
ATOM 1361 O O . GLU A 1 161 ? -14.986 -2.110 3.944 1.00 93.81 161 GLU A O 1
ATOM 1366 N N . PHE A 1 162 ? -13.470 -0.598 4.599 1.00 94.25 162 PHE A N 1
ATOM 1367 C CA . PHE A 1 162 ? -12.579 -1.575 5.212 1.00 94.25 162 PHE A CA 1
ATOM 1368 C C . PHE A 1 162 ? -13.023 -1.853 6.646 1.00 94.25 162 PHE A C 1
ATOM 1370 O O . PHE A 1 162 ? -13.350 -0.943 7.409 1.00 94.25 162 PHE A O 1
ATOM 1377 N N . ASP A 1 163 ? -12.950 -3.123 7.032 1.00 94.44 163 ASP A N 1
ATOM 1378 C CA . ASP A 1 163 ? -12.950 -3.500 8.435 1.00 94.44 163 ASP A CA 1
ATOM 1379 C C . ASP A 1 163 ? -11.522 -3.476 9.002 1.00 94.44 163 ASP A C 1
ATOM 1381 O O . ASP A 1 163 ? -10.522 -3.269 8.304 1.00 94.44 163 ASP A O 1
ATOM 1385 N N . TYR A 1 164 ? -11.429 -3.717 10.305 1.00 94.94 164 TYR A N 1
ATOM 1386 C CA . TYR A 1 164 ? -10.159 -3.796 11.014 1.00 94.94 164 TYR A CA 1
ATOM 1387 C C . TYR A 1 164 ? -9.197 -4.826 10.417 1.00 94.94 164 TYR A C 1
ATOM 1389 O O . TYR A 1 164 ? -8.011 -4.536 10.264 1.00 94.94 164 TYR A O 1
ATOM 1397 N N . LYS A 1 165 ? -9.696 -6.009 10.046 1.00 95.25 165 LYS A N 1
ATOM 1398 C CA . LYS A 1 165 ? -8.853 -7.096 9.535 1.00 95.25 165 LYS A CA 1
ATOM 1399 C C . LYS A 1 165 ? -8.220 -6.712 8.202 1.00 95.25 165 LYS A C 1
ATOM 1401 O O . LYS A 1 165 ? -7.033 -6.962 8.004 1.00 95.25 165 LYS A O 1
ATOM 1406 N N . LYS A 1 166 ? -8.974 -6.053 7.317 1.00 95.25 166 LYS A N 1
ATOM 1407 C CA . LYS A 1 166 ? -8.467 -5.555 6.035 1.00 95.25 166 LYS A CA 1
ATOM 1408 C C . LYS A 1 166 ? -7.441 -4.441 6.214 1.00 95.25 166 LYS A C 1
ATOM 1410 O O . LYS A 1 166 ? -6.427 -4.471 5.525 1.00 95.25 166 LYS A O 1
ATOM 1415 N N . ILE A 1 167 ? -7.661 -3.486 7.126 1.00 95.38 167 ILE A N 1
ATOM 1416 C CA . ILE A 1 167 ? -6.655 -2.444 7.411 1.00 95.38 167 ILE A CA 1
ATOM 1417 C C . ILE A 1 167 ? -5.377 -3.074 7.968 1.00 95.38 167 ILE A C 1
ATOM 1419 O O . ILE A 1 167 ? -4.296 -2.789 7.457 1.00 95.38 167 ILE A O 1
ATOM 1423 N N . TYR A 1 168 ? -5.495 -3.969 8.950 1.00 95.94 168 TYR A N 1
ATOM 1424 C CA . TYR A 1 168 ? -4.345 -4.662 9.525 1.00 95.94 168 TYR A CA 1
ATOM 1425 C C . TYR A 1 168 ? -3.557 -5.422 8.453 1.00 95.94 168 TYR A C 1
ATOM 1427 O O . TYR A 1 168 ? -2.356 -5.205 8.311 1.00 95.94 168 TYR A O 1
ATOM 1435 N N . LYS A 1 169 ? -4.233 -6.239 7.632 1.00 96.06 169 LYS A N 1
ATOM 1436 C CA . LYS A 1 169 ? -3.592 -7.009 6.556 1.00 96.06 169 LYS A CA 1
ATOM 1437 C C . LYS A 1 169 ? -2.932 -6.102 5.510 1.00 96.06 169 LYS A C 1
ATOM 1439 O O . LYS A 1 169 ? -1.832 -6.395 5.048 1.00 96.06 169 LYS A O 1
ATOM 1444 N N . LEU A 1 170 ? -3.555 -4.970 5.172 1.00 95.75 170 LEU A N 1
ATOM 1445 C CA . LEU A 1 170 ? -2.969 -3.970 4.276 1.00 95.75 170 LEU A CA 1
ATOM 1446 C C . LEU A 1 170 ? -1.674 -3.372 4.857 1.00 95.75 170 LEU A C 1
ATOM 1448 O O . LEU A 1 170 ? -0.680 -3.229 4.139 1.00 95.75 170 LEU A O 1
ATOM 1452 N N . LEU A 1 171 ? -1.661 -3.035 6.151 1.00 94.94 171 LEU A N 1
ATOM 1453 C CA . LEU A 1 171 ? -0.474 -2.510 6.833 1.00 94.94 171 LEU A CA 1
ATOM 1454 C C . LEU A 1 171 ? 0.621 -3.570 6.983 1.00 94.94 171 LEU A C 1
ATOM 1456 O O . LEU A 1 171 ? 1.794 -3.265 6.770 1.00 94.94 171 LEU A O 1
ATOM 1460 N N . GLU A 1 172 ? 0.251 -4.807 7.303 1.00 94.69 172 GLU A N 1
ATOM 1461 C CA . GLU A 1 172 ? 1.167 -5.944 7.390 1.00 94.69 172 GLU A CA 1
ATOM 1462 C C . GLU A 1 172 ? 1.865 -6.182 6.047 1.00 94.69 172 GLU A C 1
ATOM 1464 O O . GLU A 1 172 ? 3.096 -6.152 5.983 1.00 94.69 172 GLU A O 1
ATOM 1469 N N . LYS A 1 173 ? 1.100 -6.245 4.948 1.00 94.56 173 LYS A N 1
ATOM 1470 C CA . LYS A 1 173 ? 1.659 -6.290 3.590 1.00 94.56 173 LYS A CA 1
ATOM 1471 C C . LYS A 1 173 ? 2.561 -5.105 3.291 1.00 94.56 173 LYS A C 1
ATOM 1473 O O . LYS A 1 173 ? 3.645 -5.275 2.741 1.00 94.56 173 LYS A O 1
ATOM 1478 N N . SER A 1 174 ? 2.147 -3.896 3.661 1.00 94.69 174 SER A N 1
ATOM 1479 C CA . SER A 1 174 ? 2.973 -2.700 3.459 1.00 94.69 174 SER A CA 1
ATOM 1480 C C . SER A 1 174 ? 4.308 -2.810 4.183 1.00 94.69 174 SER A C 1
ATOM 1482 O O . SER A 1 174 ? 5.338 -2.390 3.659 1.00 94.69 174 SER A O 1
ATOM 1484 N N . LYS A 1 175 ? 4.315 -3.401 5.379 1.00 93.00 175 LYS A N 1
ATOM 1485 C CA . LYS A 1 175 ? 5.531 -3.620 6.158 1.00 93.00 175 LYS A CA 1
ATOM 1486 C C . LYS A 1 175 ? 6.426 -4.641 5.466 1.00 93.00 175 LYS A C 1
ATOM 1488 O O . LYS A 1 175 ? 7.606 -4.357 5.281 1.00 93.00 175 LYS A O 1
ATOM 1493 N N . GLU A 1 176 ? 5.881 -5.778 5.041 1.00 90.81 176 GLU A N 1
ATOM 1494 C CA . GLU A 1 176 ? 6.625 -6.810 4.306 1.00 90.81 176 GLU A CA 1
ATOM 1495 C C . GLU A 1 176 ? 7.277 -6.253 3.038 1.00 90.81 176 GLU A C 1
ATOM 1497 O O . GLU A 1 176 ? 8.461 -6.487 2.781 1.00 90.81 176 GLU A O 1
ATOM 1502 N N . TRP A 1 177 ? 6.518 -5.464 2.279 1.00 91.62 177 TRP A N 1
ATOM 1503 C CA . TRP A 1 177 ? 6.984 -4.811 1.064 1.00 91.62 177 TRP A CA 1
ATOM 1504 C C . TRP A 1 177 ? 8.059 -3.768 1.343 1.00 91.62 177 TRP A C 1
ATOM 1506 O O . TRP A 1 177 ? 9.087 -3.752 0.668 1.00 91.62 177 TRP A O 1
ATOM 1516 N N . LEU A 1 178 ? 7.885 -2.943 2.373 1.00 90.00 178 LEU A N 1
ATOM 1517 C CA . LEU A 1 178 ? 8.894 -1.963 2.757 1.00 90.00 178 LEU A CA 1
ATOM 1518 C C . LEU A 1 178 ? 10.211 -2.636 3.158 1.00 90.00 178 LEU A C 1
ATOM 1520 O O . LEU A 1 178 ? 11.277 -2.193 2.730 1.00 90.00 178 LEU A O 1
ATOM 1524 N N . CYS A 1 179 ? 10.139 -3.726 3.926 1.00 87.19 179 CYS A N 1
ATOM 1525 C CA . CYS A 1 179 ? 11.300 -4.551 4.242 1.00 87.19 179 CYS A CA 1
ATOM 1526 C C . CYS A 1 179 ? 11.965 -5.046 2.950 1.00 87.19 179 CYS A C 1
ATOM 1528 O O . CYS A 1 179 ? 13.167 -4.857 2.753 1.00 87.19 179 CYS A O 1
ATOM 1530 N N . LEU A 1 180 ? 11.194 -5.698 2.075 1.00 87.00 180 LEU A N 1
ATOM 1531 C CA . LEU A 1 180 ? 11.693 -6.307 0.843 1.00 87.00 180 LEU A CA 1
ATOM 1532 C C . LEU A 1 180 ? 12.442 -5.287 -0.022 1.00 87.00 180 LEU A C 1
ATOM 1534 O O . LEU A 1 180 ? 13.564 -5.542 -0.462 1.00 87.00 180 LEU A O 1
ATOM 1538 N N . LEU A 1 181 ? 11.836 -4.120 -0.227 1.00 86.69 181 LEU A N 1
ATOM 1539 C CA . LEU A 1 181 ? 12.405 -3.040 -1.023 1.00 86.69 181 LEU A CA 1
ATOM 1540 C C . LEU A 1 181 ? 13.642 -2.430 -0.362 1.00 86.69 181 LEU A C 1
ATOM 1542 O O . LEU A 1 181 ? 14.622 -2.144 -1.050 1.00 86.69 181 LEU A O 1
ATOM 1546 N N . TYR A 1 182 ? 13.631 -2.279 0.965 1.00 84.62 182 TYR A N 1
ATOM 1547 C CA . TYR A 1 182 ? 14.805 -1.844 1.714 1.00 84.62 182 TYR A CA 1
ATOM 1548 C C . TYR A 1 182 ? 15.993 -2.777 1.468 1.00 84.62 182 TYR A C 1
ATOM 1550 O O . TYR A 1 182 ? 17.078 -2.316 1.129 1.00 84.62 182 TYR A O 1
ATOM 1558 N N . GLU A 1 183 ? 15.795 -4.092 1.534 1.00 80.81 183 GLU A N 1
ATOM 1559 C CA . GLU A 1 183 ? 16.887 -5.033 1.289 1.00 80.81 183 GLU A CA 1
ATOM 1560 C C . GLU A 1 183 ? 17.357 -5.092 -0.169 1.00 80.81 183 GLU A C 1
ATOM 1562 O O . GLU A 1 183 ? 18.553 -5.272 -0.421 1.00 80.81 183 GLU A O 1
ATOM 1567 N N . LEU A 1 184 ? 16.436 -4.967 -1.126 1.00 80.44 184 LEU A N 1
ATOM 1568 C CA . LEU A 1 184 ? 16.773 -4.994 -2.548 1.00 80.44 184 LEU A CA 1
ATOM 1569 C C . LEU A 1 184 ? 17.588 -3.765 -2.955 1.00 80.44 184 LEU A C 1
ATOM 1571 O O . LEU A 1 184 ? 18.607 -3.901 -3.634 1.00 80.44 184 LEU A O 1
ATOM 1575 N N . PHE A 1 185 ? 17.160 -2.582 -2.519 1.00 76.25 185 PHE A N 1
ATOM 1576 C CA . PHE A 1 185 ? 17.656 -1.322 -3.068 1.00 76.25 185 PHE A CA 1
ATOM 1577 C C . PHE A 1 185 ? 18.541 -0.532 -2.102 1.00 76.25 185 PHE A C 1
ATOM 1579 O O . PHE A 1 185 ? 19.383 0.250 -2.537 1.00 76.25 185 PHE A O 1
ATOM 1586 N N . TYR A 1 186 ? 18.409 -0.749 -0.795 1.00 73.69 186 TYR A N 1
ATOM 1587 C CA . TYR A 1 186 ? 18.998 0.114 0.226 1.00 73.69 186 TYR A CA 1
ATOM 1588 C C . TYR A 1 186 ? 19.719 -0.728 1.283 1.00 73.69 186 TYR A C 1
ATOM 1590 O O . TYR A 1 186 ? 19.367 -0.776 2.453 1.00 73.69 186 TYR A O 1
ATOM 1598 N N . LYS A 1 187 ? 20.799 -1.394 0.860 1.00 64.88 187 LYS A N 1
ATOM 1599 C CA . LYS A 1 187 ? 21.608 -2.302 1.700 1.00 64.88 187 LYS A CA 1
ATOM 1600 C C . LYS A 1 187 ? 22.313 -1.620 2.891 1.00 64.88 187 LYS A C 1
ATOM 1602 O O . LYS A 1 187 ? 22.910 -2.316 3.714 1.00 64.88 187 LYS A O 1
ATOM 1607 N N . LYS A 1 188 ? 22.325 -0.279 2.963 1.00 66.81 188 LYS A N 1
ATOM 1608 C CA . LYS A 1 188 ? 22.974 0.521 4.019 1.00 66.81 188 LYS A CA 1
ATOM 1609 C C . LYS A 1 188 ? 22.218 1.834 4.269 1.00 66.81 188 LYS A C 1
ATOM 1611 O O . LYS A 1 188 ? 21.800 2.498 3.325 1.00 66.81 188 LYS A O 1
ATOM 1616 N N . GLY A 1 189 ? 22.158 2.254 5.534 1.00 70.38 189 GLY A N 1
ATOM 1617 C CA . GLY A 1 189 ? 21.560 3.527 5.959 1.00 70.38 189 GLY A CA 1
ATOM 1618 C C . GLY A 1 189 ? 20.068 3.426 6.282 1.00 70.38 189 GLY A C 1
ATOM 1619 O O . GLY A 1 189 ? 19.443 2.400 6.065 1.00 70.38 189 GLY A O 1
ATOM 1620 N N . LYS A 1 190 ? 19.487 4.492 6.842 1.00 74.94 190 LYS A N 1
ATOM 1621 C CA . LYS A 1 190 ? 18.048 4.532 7.135 1.00 74.94 190 LYS A CA 1
ATOM 1622 C C . LYS A 1 190 ? 17.285 4.940 5.874 1.00 74.94 190 LYS A C 1
ATOM 1624 O O . LYS A 1 190 ? 17.567 6.030 5.367 1.00 74.94 190 LYS A O 1
ATOM 1629 N N . PRO A 1 191 ? 16.339 4.124 5.380 1.00 81.00 191 PRO A N 1
ATOM 1630 C CA . PRO A 1 191 ? 15.555 4.495 4.219 1.00 81.00 191 PRO A CA 1
ATOM 1631 C C . PRO A 1 191 ? 14.571 5.593 4.602 1.00 81.00 191 PRO A C 1
ATOM 1633 O O . PRO A 1 191 ? 14.091 5.661 5.741 1.00 81.00 191 PRO A O 1
ATOM 1636 N N . ILE A 1 192 ? 14.250 6.433 3.633 1.00 84.25 192 ILE A N 1
ATOM 1637 C CA . ILE A 1 192 ? 13.126 7.355 3.724 1.00 84.25 192 ILE A CA 1
ATOM 1638 C C . ILE A 1 192 ? 11.967 6.694 2.999 1.00 84.25 192 ILE A C 1
ATOM 1640 O O . ILE A 1 192 ? 12.154 6.200 1.895 1.00 84.25 192 ILE A O 1
ATOM 1644 N N . TYR A 1 193 ? 10.792 6.636 3.611 1.00 87.06 193 TYR A N 1
ATOM 1645 C CA . TYR A 1 193 ? 9.639 5.988 3.001 1.00 87.06 193 TYR A CA 1
ATOM 1646 C C . TYR A 1 193 ? 8.363 6.779 3.232 1.00 87.06 193 TYR A C 1
ATOM 1648 O O . TYR A 1 193 ? 8.206 7.456 4.253 1.00 87.06 193 TYR A O 1
ATOM 1656 N N . SER A 1 194 ? 7.432 6.617 2.299 1.00 87.31 194 SER A N 1
ATOM 1657 C CA . SER A 1 194 ? 6.071 7.122 2.411 1.00 87.31 194 SER A CA 1
ATOM 1658 C C . SER A 1 194 ? 5.101 6.046 1.954 1.00 87.31 194 SER A C 1
ATOM 1660 O O . SER A 1 194 ? 5.209 5.520 0.845 1.00 87.31 194 SER A O 1
ATOM 1662 N N . ILE A 1 195 ? 4.163 5.730 2.836 1.00 90.75 195 ILE A N 1
ATOM 1663 C CA . ILE A 1 195 ? 3.021 4.863 2.587 1.00 90.75 195 ILE A CA 1
ATOM 1664 C C . ILE A 1 195 ? 1.804 5.781 2.588 1.00 90.75 195 ILE A C 1
ATOM 1666 O O . ILE A 1 195 ? 1.516 6.388 3.618 1.00 90.75 195 ILE A O 1
ATOM 1670 N N . TYR A 1 196 ? 1.130 5.949 1.456 1.00 89.94 196 TYR A N 1
ATOM 1671 C CA . TYR A 1 196 ? 0.044 6.919 1.348 1.00 89.94 196 TYR A CA 1
ATOM 1672 C C . TYR A 1 196 ? -1.060 6.480 0.395 1.00 89.94 196 TYR A C 1
ATOM 1674 O O . TYR A 1 196 ? -0.841 5.674 -0.503 1.00 89.94 196 TYR A O 1
ATOM 1682 N N . ALA A 1 197 ? -2.262 7.005 0.595 1.00 90.62 197 ALA A N 1
ATOM 1683 C CA . ALA A 1 197 ? -3.393 6.764 -0.285 1.00 90.62 197 ALA A CA 1
ATOM 1684 C C . ALA A 1 197 ? -4.231 8.028 -0.441 1.00 90.62 197 ALA A C 1
ATOM 1686 O O . ALA A 1 197 ? -4.503 8.725 0.541 1.00 90.62 197 ALA A O 1
ATOM 1687 N N . ASN A 1 198 ? -4.668 8.252 -1.678 1.00 89.31 198 ASN A N 1
ATOM 1688 C CA . ASN A 1 198 ? -5.515 9.366 -2.073 1.00 89.31 198 ASN A CA 1
ATOM 1689 C C . ASN A 1 198 ? -6.953 8.853 -2.226 1.00 89.31 198 ASN A C 1
ATOM 1691 O O . ASN A 1 198 ? -7.212 7.941 -3.018 1.00 89.31 198 ASN A O 1
ATOM 1695 N N . VAL A 1 199 ? -7.891 9.403 -1.455 1.00 89.75 199 VAL A N 1
ATOM 1696 C CA . VAL A 1 199 ? -9.298 8.982 -1.433 1.00 89.75 199 VAL A CA 1
ATOM 1697 C C . VAL A 1 199 ? -10.186 10.118 -1.898 1.00 89.75 199 VAL A C 1
ATOM 1699 O O . VAL A 1 199 ? -10.072 11.224 -1.396 1.00 89.75 199 VAL A O 1
ATOM 1702 N N . GLY A 1 200 ? -11.112 9.850 -2.818 1.00 86.44 200 GLY A N 1
ATOM 1703 C CA . GLY A 1 200 ? -12.060 10.854 -3.308 1.00 86.44 200 GLY A CA 1
ATOM 1704 C C . GLY A 1 200 ? -11.567 11.695 -4.489 1.00 86.44 200 GLY A C 1
ATOM 1705 O O . GLY A 1 200 ? -10.369 11.724 -4.770 1.00 86.44 200 GLY A O 1
ATOM 1706 N N . PRO A 1 201 ? -12.474 12.338 -5.240 1.00 80.94 201 PRO A N 1
ATOM 1707 C CA . PRO A 1 201 ? -12.157 13.018 -6.501 1.00 80.94 201 PRO A CA 1
ATOM 1708 C C . PRO A 1 201 ? -11.109 14.135 -6.378 1.00 80.94 201 PRO A C 1
ATOM 1710 O O . PRO A 1 201 ? -10.302 14.301 -7.289 1.00 80.94 201 PRO A O 1
ATOM 1713 N N . ASN A 1 202 ? -11.062 14.847 -5.250 1.00 78.75 202 ASN A N 1
ATOM 1714 C CA . ASN A 1 202 ? -10.178 16.005 -5.079 1.00 78.75 202 ASN A CA 1
ATOM 1715 C C . ASN A 1 202 ? -8.831 15.655 -4.431 1.00 78.75 202 ASN A C 1
ATOM 1717 O O . ASN A 1 202 ? -7.956 16.502 -4.321 1.00 78.75 202 ASN A O 1
ATOM 1721 N N . SER A 1 203 ? -8.621 14.395 -4.043 1.00 75.69 203 SER A N 1
ATOM 1722 C CA . SER A 1 203 ? -7.392 13.930 -3.375 1.00 75.69 203 SER A CA 1
ATOM 1723 C C . SER A 1 203 ? -6.166 13.796 -4.280 1.00 75.69 203 SER A C 1
ATOM 1725 O O . SER A 1 203 ? -5.080 13.464 -3.814 1.00 75.69 203 SER A O 1
ATOM 1727 N N . GLY A 1 204 ? -6.330 13.992 -5.590 1.00 74.19 204 GLY A N 1
ATOM 1728 C CA . GLY A 1 204 ? -5.295 13.671 -6.573 1.00 74.19 204 GLY A CA 1
ATOM 1729 C C . GLY A 1 204 ? -5.229 12.182 -6.932 1.00 74.19 204 GLY A C 1
ATOM 1730 O O . GLY A 1 204 ? -4.223 11.732 -7.481 1.00 74.19 204 GLY A O 1
ATOM 1731 N N . ARG A 1 205 ? -6.277 11.393 -6.641 1.00 77.94 205 ARG A N 1
ATOM 1732 C CA . ARG A 1 205 ? -6.402 10.018 -7.155 1.00 77.94 205 ARG A CA 1
ATOM 1733 C C . ARG A 1 205 ? -6.599 10.023 -8.676 1.00 77.94 205 ARG A C 1
ATOM 1735 O O . ARG A 1 205 ? -7.430 10.765 -9.192 1.00 77.94 205 ARG A O 1
ATOM 1742 N N . SER A 1 206 ? -5.872 9.165 -9.388 1.00 76.62 206 SER A N 1
ATOM 1743 C CA . SER A 1 206 ? -6.060 8.937 -10.831 1.00 76.62 206 SER A CA 1
ATOM 1744 C C . SER A 1 206 ? -6.970 7.746 -11.136 1.00 76.62 206 SER A C 1
ATOM 1746 O O . SER A 1 206 ? -7.591 7.706 -12.193 1.00 76.62 206 SER A O 1
ATOM 1748 N N . ILE A 1 207 ? -7.062 6.785 -10.213 1.00 84.00 207 ILE A N 1
ATOM 1749 C CA . ILE A 1 207 ? -7.870 5.570 -10.340 1.00 84.00 207 ILE A CA 1
ATOM 1750 C C . ILE A 1 207 ? -8.918 5.584 -9.230 1.00 84.00 207 ILE A C 1
ATOM 1752 O O . ILE A 1 207 ? -8.591 5.783 -8.058 1.00 84.00 207 ILE A O 1
ATOM 1756 N N . GLU A 1 208 ? -10.180 5.347 -9.585 1.00 89.56 208 GLU A N 1
ATOM 1757 C CA . GLU A 1 208 ? -11.287 5.278 -8.628 1.00 89.56 208 GLU A CA 1
ATOM 1758 C C . GLU A 1 208 ? -11.355 3.918 -7.910 1.00 89.56 208 GLU A C 1
ATOM 1760 O O . GLU A 1 208 ? -12.366 3.229 -7.930 1.00 89.56 208 GLU A O 1
ATOM 1765 N N . HIS A 1 209 ? -10.243 3.515 -7.303 1.00 92.75 209 HIS A N 1
ATOM 1766 C CA . HIS A 1 209 ? -10.081 2.282 -6.540 1.00 92.75 209 HIS A CA 1
ATOM 1767 C C . HIS A 1 209 ? -8.947 2.529 -5.538 1.00 92.75 209 HIS A C 1
ATOM 1769 O O . HIS A 1 209 ? -7.882 3.011 -5.928 1.00 92.75 209 HIS A O 1
ATOM 1775 N N . ILE A 1 210 ? -9.165 2.240 -4.254 1.00 94.06 210 ILE A N 1
ATOM 1776 C CA . ILE A 1 210 ? -8.158 2.379 -3.197 1.00 94.06 210 ILE A CA 1
ATOM 1777 C C . ILE A 1 210 ? -6.869 1.660 -3.586 1.00 94.06 210 ILE A C 1
ATOM 1779 O O . ILE A 1 210 ? -6.854 0.468 -3.861 1.00 94.06 210 ILE A O 1
ATOM 1783 N N . HIS A 1 211 ? -5.759 2.377 -3.556 1.00 94.12 211 HIS A N 1
ATOM 1784 C CA . HIS A 1 211 ? -4.438 1.795 -3.694 1.00 94.12 211 HIS A CA 1
ATOM 1785 C C . HIS A 1 211 ? -3.488 2.559 -2.783 1.00 94.12 211 HIS A C 1
ATOM 1787 O O . HIS A 1 211 ? -3.409 3.787 -2.815 1.00 94.12 211 HIS A O 1
ATOM 1793 N N . LEU A 1 212 ? -2.799 1.815 -1.930 1.00 94.50 212 LEU A N 1
ATOM 1794 C CA . LEU A 1 212 ? -1.804 2.340 -1.021 1.00 94.50 212 LEU A CA 1
ATOM 1795 C C . LEU A 1 212 ? -0.468 2.376 -1.758 1.00 94.50 212 LEU A C 1
ATOM 1797 O O . LEU A 1 212 ? 0.120 1.341 -2.071 1.00 94.50 212 LEU A O 1
ATOM 1801 N N . GLN A 1 213 ? -0.024 3.582 -2.073 1.00 93.06 213 GLN A N 1
ATOM 1802 C CA . GLN A 1 213 ? 1.272 3.861 -2.662 1.00 93.06 213 GLN A CA 1
ATOM 1803 C C . GLN A 1 213 ? 2.345 3.661 -1.598 1.00 93.06 213 GLN A C 1
ATOM 1805 O O . GLN A 1 213 ? 2.320 4.307 -0.552 1.00 93.06 213 GLN A O 1
ATOM 1810 N N . LEU A 1 214 ? 3.311 2.796 -1.877 1.00 92.69 214 LEU A N 1
ATOM 1811 C CA . LEU A 1 214 ? 4.500 2.617 -1.062 1.00 92.69 214 LEU A CA 1
ATOM 1812 C C . LEU A 1 214 ? 5.704 3.055 -1.882 1.00 92.69 214 LEU A C 1
ATOM 1814 O O . LEU A 1 214 ? 5.989 2.516 -2.953 1.00 92.69 214 LEU A O 1
ATOM 1818 N N . THR A 1 215 ? 6.400 4.052 -1.357 1.00 88.19 215 THR A N 1
ATOM 1819 C CA . THR A 1 215 ? 7.612 4.625 -1.939 1.00 88.19 215 THR A CA 1
ATOM 1820 C C . THR A 1 215 ? 8.745 4.544 -0.930 1.00 88.19 215 THR A C 1
ATOM 1822 O O . THR A 1 215 ? 8.530 4.646 0.283 1.00 88.19 215 THR A O 1
ATOM 1825 N N . ILE A 1 216 ? 9.957 4.346 -1.431 1.00 86.19 216 ILE A N 1
ATOM 1826 C CA . ILE A 1 216 ? 11.167 4.256 -0.623 1.00 86.19 216 ILE A CA 1
ATOM 1827 C C . ILE A 1 216 ? 12.323 4.932 -1.357 1.00 86.19 216 ILE A C 1
ATOM 1829 O O . ILE A 1 216 ? 12.476 4.799 -2.566 1.00 86.19 216 ILE A O 1
ATOM 1833 N N . PHE A 1 217 ? 13.133 5.673 -0.615 1.00 80.62 217 PHE A N 1
ATOM 1834 C CA . PHE A 1 217 ? 14.233 6.469 -1.125 1.00 80.62 217 PHE A CA 1
ATOM 1835 C C . PHE A 1 217 ? 15.482 6.227 -0.291 1.00 80.62 217 PHE A C 1
ATOM 1837 O O . PHE A 1 217 ? 15.454 6.175 0.945 1.00 80.62 217 PHE A O 1
ATOM 1844 N N . GLY A 1 218 ? 16.609 6.166 -0.990 1.00 75.19 218 GLY A N 1
ATOM 1845 C CA . GLY A 1 218 ? 17.916 6.345 -0.384 1.00 75.19 218 GLY A CA 1
ATOM 1846 C C . GLY A 1 218 ? 18.156 7.831 -0.151 1.00 75.19 218 GLY A C 1
ATOM 1847 O O . GLY A 1 218 ? 17.700 8.668 -0.930 1.00 75.19 218 GLY A O 1
ATOM 1848 N N . LYS A 1 219 ? 18.914 8.172 0.893 1.00 67.88 219 LYS A N 1
ATOM 1849 C CA . LYS A 1 219 ? 19.231 9.572 1.215 1.00 67.88 219 LYS A CA 1
ATOM 1850 C C . LYS A 1 219 ? 19.851 10.327 0.026 1.00 67.88 219 LYS A C 1
ATOM 1852 O O . LYS A 1 219 ? 19.538 11.490 -0.184 1.00 67.88 219 LYS A O 1
ATOM 1857 N N . GLU A 1 220 ? 20.698 9.661 -0.755 1.00 65.00 220 GLU A N 1
ATOM 1858 C CA . GLU A 1 220 ? 21.336 10.245 -1.944 1.00 65.00 220 GLU A CA 1
ATOM 1859 C C . GLU A 1 220 ? 20.363 10.419 -3.113 1.00 65.00 220 GLU A C 1
ATOM 1861 O O . GLU A 1 220 ? 20.386 11.450 -3.778 1.00 65.00 220 GLU A O 1
ATOM 1866 N N . GLN A 1 221 ? 19.463 9.453 -3.326 1.00 65.19 221 GLN A N 1
ATOM 1867 C CA . GLN A 1 221 ? 18.444 9.553 -4.374 1.00 65.19 221 GLN A CA 1
ATOM 1868 C C . GLN A 1 221 ? 17.511 10.728 -4.137 1.00 65.19 221 GLN A C 1
ATOM 1870 O O . GLN A 1 221 ? 17.164 11.416 -5.083 1.00 65.19 221 GLN A O 1
ATOM 1875 N N . MET A 1 222 ? 17.141 10.981 -2.883 1.00 64.94 222 MET A N 1
ATOM 1876 C CA . MET A 1 222 ? 16.254 12.088 -2.543 1.00 64.94 222 MET A CA 1
ATOM 1877 C C . MET A 1 222 ? 16.871 13.461 -2.850 1.00 64.94 222 MET A C 1
ATOM 1879 O O . MET A 1 222 ? 16.150 14.387 -3.199 1.00 64.94 222 MET A O 1
ATOM 1883 N N . ASN A 1 223 ? 18.199 13.584 -2.761 1.00 61.56 223 ASN A N 1
ATOM 1884 C CA . ASN A 1 223 ? 18.908 14.830 -3.063 1.00 61.56 223 ASN A CA 1
ATOM 1885 C C . ASN A 1 223 ? 19.102 15.062 -4.570 1.00 61.56 223 ASN A C 1
ATOM 1887 O O . ASN A 1 223 ? 19.235 16.206 -4.990 1.00 61.56 223 ASN A O 1
ATOM 1891 N N . ASN A 1 224 ? 19.117 13.991 -5.369 1.00 56.56 224 ASN A N 1
ATOM 1892 C CA . ASN A 1 224 ? 19.398 14.026 -6.810 1.00 56.56 224 ASN A CA 1
ATOM 1893 C C . ASN A 1 224 ? 18.194 13.570 -7.651 1.00 56.56 224 ASN A C 1
ATOM 1895 O O . ASN A 1 224 ? 18.350 13.117 -8.787 1.00 56.56 224 ASN A O 1
ATOM 1899 N N . PHE A 1 225 ? 16.992 13.623 -7.079 1.00 59.12 225 PHE A N 1
ATOM 1900 C CA . PHE A 1 225 ? 15.805 13.060 -7.699 1.00 59.12 225 PHE A CA 1
ATOM 1901 C C . PHE A 1 225 ? 15.363 13.893 -8.910 1.00 59.12 225 PHE A C 1
ATOM 1903 O O . PHE A 1 225 ? 15.007 15.061 -8.775 1.00 59.12 225 PHE A O 1
ATOM 1910 N N . SER A 1 226 ? 15.337 13.276 -10.094 1.00 62.19 226 SER A N 1
ATOM 1911 C CA . SER A 1 226 ? 14.722 13.844 -11.297 1.00 62.19 226 SER A CA 1
ATOM 1912 C C . SER A 1 226 ? 13.661 12.885 -11.825 1.00 62.19 226 SER A C 1
ATOM 1914 O O . SER A 1 226 ? 13.965 11.749 -12.198 1.00 62.19 226 SER A O 1
ATOM 1916 N N . PHE A 1 227 ? 12.416 13.361 -11.887 1.00 62.47 227 PHE A N 1
ATOM 1917 C CA . PHE A 1 227 ? 11.283 12.622 -12.450 1.00 62.47 227 PHE A CA 1
ATOM 1918 C C . PHE A 1 227 ? 11.528 12.171 -13.897 1.00 62.47 227 PHE A C 1
ATOM 1920 O O . PHE A 1 227 ? 11.104 11.082 -14.286 1.00 62.47 227 PHE A O 1
ATOM 1927 N N . ASP A 1 228 ? 12.264 12.965 -14.678 1.00 63.72 228 ASP A N 1
ATOM 1928 C CA . ASP A 1 228 ? 12.546 12.672 -16.085 1.00 63.72 228 ASP A CA 1
ATOM 1929 C C . ASP A 1 228 ? 13.426 11.434 -16.263 1.00 63.72 228 ASP A C 1
ATOM 1931 O O . ASP A 1 228 ? 13.306 10.721 -17.260 1.00 63.72 228 ASP A O 1
ATOM 1935 N N . TRP A 1 229 ? 14.304 11.146 -15.297 1.00 62.16 229 TRP A N 1
ATOM 1936 C CA . TRP A 1 229 ? 15.166 9.968 -15.365 1.00 62.16 229 TRP A CA 1
ATOM 1937 C C . TRP A 1 229 ? 14.365 8.671 -15.234 1.00 62.16 229 TRP A C 1
ATOM 1939 O O . TRP A 1 229 ? 14.516 7.771 -16.057 1.00 62.16 229 TRP A O 1
ATOM 1949 N N . ILE A 1 230 ? 13.473 8.599 -14.245 1.00 65.44 230 ILE A N 1
ATOM 1950 C CA . ILE A 1 230 ? 12.642 7.412 -14.025 1.00 65.44 230 ILE A CA 1
ATOM 1951 C C . ILE A 1 230 ? 11.634 7.238 -15.163 1.00 65.44 230 ILE A C 1
ATOM 1953 O O . ILE A 1 230 ? 11.361 6.115 -15.576 1.00 65.44 230 ILE A O 1
ATOM 1957 N N . TYR A 1 231 ? 11.096 8.336 -15.694 1.00 67.19 231 TYR A N 1
ATOM 1958 C CA . TYR A 1 231 ? 10.065 8.274 -16.723 1.00 67.19 231 TYR A CA 1
ATOM 1959 C C . TYR A 1 231 ? 10.584 7.776 -18.080 1.00 67.19 231 TYR A C 1
ATOM 1961 O O . TYR A 1 231 ? 9.923 6.951 -18.717 1.00 67.19 231 TYR A O 1
ATOM 1969 N N . ASN A 1 232 ? 11.750 8.260 -18.521 1.00 71.25 232 ASN A N 1
ATOM 1970 C CA . ASN A 1 232 ? 12.281 7.952 -19.854 1.00 71.25 232 ASN A CA 1
ATOM 1971 C C . ASN A 1 232 ? 12.743 6.494 -19.987 1.00 71.25 232 ASN A C 1
ATOM 1973 O O . ASN A 1 232 ? 12.565 5.895 -21.041 1.00 71.25 232 ASN A O 1
ATOM 1977 N N . ASP A 1 233 ? 13.259 5.907 -18.906 1.00 73.25 233 ASP A N 1
ATOM 1978 C CA . ASP A 1 233 ? 13.713 4.511 -18.869 1.00 73.25 233 ASP A CA 1
ATOM 1979 C C . ASP A 1 233 ? 12.735 3.597 -18.097 1.00 73.25 233 ASP A C 1
ATOM 1981 O O . ASP A 1 233 ? 13.106 2.503 -17.662 1.00 73.25 233 ASP A O 1
ATOM 1985 N N . ARG A 1 234 ? 11.470 4.021 -17.917 1.00 78.94 234 ARG A N 1
ATOM 1986 C CA . ARG A 1 234 ? 10.521 3.371 -16.991 1.00 78.94 234 ARG A CA 1
ATOM 1987 C C . ARG A 1 234 ? 10.348 1.875 -17.237 1.00 78.94 234 ARG A C 1
ATOM 1989 O O . ARG A 1 234 ? 10.344 1.114 -16.283 1.00 78.94 234 ARG A O 1
ATOM 1996 N N . ASN A 1 235 ? 10.231 1.434 -18.490 1.00 80.31 235 ASN A N 1
ATOM 1997 C CA . ASN A 1 235 ? 9.939 0.029 -18.789 1.00 80.31 235 ASN A CA 1
ATOM 1998 C C . ASN A 1 235 ? 11.148 -0.860 -18.473 1.00 80.31 235 ASN A C 1
ATOM 2000 O O . ASN A 1 235 ? 10.991 -1.891 -17.828 1.00 80.31 235 ASN A O 1
ATOM 2004 N N . VAL A 1 236 ? 12.357 -0.407 -18.825 1.00 80.88 236 VAL A N 1
ATOM 2005 C CA . VAL A 1 236 ? 13.615 -1.076 -18.447 1.00 80.88 236 VAL A CA 1
ATOM 2006 C C . VAL A 1 236 ? 13.724 -1.163 -16.927 1.00 80.88 236 VAL A C 1
ATOM 2008 O O . VAL A 1 236 ? 14.094 -2.196 -16.370 1.00 80.88 236 VAL A O 1
ATOM 2011 N N . TYR A 1 237 ? 13.371 -0.074 -16.249 1.00 82.19 237 TYR A N 1
ATOM 2012 C CA . TYR A 1 237 ? 13.407 -0.001 -14.802 1.00 82.19 237 TYR A CA 1
ATOM 2013 C C . TYR A 1 237 ? 12.413 -0.968 -14.136 1.00 82.19 237 TYR A C 1
ATOM 2015 O O . TYR A 1 237 ? 12.790 -1.746 -13.257 1.00 82.19 237 TYR A O 1
ATOM 2023 N N . LEU A 1 238 ? 11.157 -0.956 -14.581 1.00 85.62 238 LEU A N 1
ATOM 2024 C CA . LEU A 1 238 ? 10.092 -1.820 -14.080 1.00 85.62 238 LEU A CA 1
ATOM 2025 C C . LEU A 1 238 ? 10.392 -3.299 -14.335 1.00 85.62 238 LEU A C 1
ATOM 2027 O O . LEU A 1 238 ? 10.201 -4.105 -13.427 1.00 85.62 238 LEU A O 1
ATOM 2031 N N . ASP A 1 239 ? 10.926 -3.646 -15.509 1.00 86.75 239 ASP A N 1
ATOM 2032 C CA . ASP A 1 239 ? 11.348 -5.013 -15.833 1.00 86.75 239 ASP A CA 1
ATOM 2033 C C . ASP A 1 239 ? 12.432 -5.503 -14.862 1.00 86.75 239 ASP A C 1
ATOM 2035 O O . ASP A 1 239 ? 12.274 -6.556 -14.241 1.00 86.75 239 ASP A O 1
ATOM 2039 N N . LYS A 1 240 ? 13.478 -4.699 -14.625 1.00 86.12 240 LYS A N 1
ATOM 2040 C CA . LYS A 1 240 ? 14.541 -5.044 -13.665 1.00 86.12 240 LYS A CA 1
ATOM 2041 C C . LYS A 1 240 ? 14.015 -5.232 -12.241 1.00 86.12 240 LYS A C 1
ATOM 2043 O O . LYS A 1 240 ? 14.402 -6.183 -11.559 1.00 86.12 240 LYS A O 1
ATOM 2048 N N . ILE A 1 241 ? 13.132 -4.347 -11.769 1.00 86.62 241 ILE A N 1
ATOM 2049 C CA . ILE A 1 241 ? 12.501 -4.507 -10.449 1.00 86.62 241 ILE A CA 1
ATOM 2050 C C . ILE A 1 241 ? 11.693 -5.801 -10.401 1.00 86.62 241 ILE A C 1
ATOM 2052 O O . ILE A 1 241 ? 11.800 -6.564 -9.440 1.00 86.62 241 ILE A O 1
ATOM 2056 N N . PHE A 1 242 ? 10.858 -6.026 -11.416 1.00 90.25 242 PHE A N 1
ATOM 2057 C CA . PHE A 1 242 ? 9.973 -7.175 -11.489 1.00 90.25 242 PHE A CA 1
ATOM 2058 C C . PHE A 1 242 ? 10.769 -8.479 -11.442 1.00 90.25 242 PHE A C 1
ATOM 2060 O O . PHE A 1 242 ? 10.430 -9.380 -10.671 1.00 90.25 242 PHE A O 1
ATOM 2067 N N . GLU A 1 243 ? 11.866 -8.564 -12.192 1.00 88.50 243 GLU A N 1
ATOM 2068 C CA . GLU A 1 243 ? 12.788 -9.697 -12.166 1.00 88.50 243 GLU A CA 1
ATOM 2069 C C . GLU A 1 243 ? 13.433 -9.886 -10.790 1.00 88.50 243 GLU A C 1
ATOM 2071 O O . GLU A 1 243 ? 13.416 -10.998 -10.252 1.00 88.50 243 GLU A O 1
ATOM 2076 N N . ALA A 1 244 ? 13.954 -8.811 -10.187 1.00 85.06 244 ALA A N 1
ATOM 2077 C CA . ALA A 1 244 ? 14.596 -8.857 -8.875 1.00 85.06 244 ALA A CA 1
ATOM 2078 C C . ALA A 1 244 ? 13.633 -9.346 -7.780 1.00 85.06 244 ALA A C 1
ATOM 2080 O O . ALA A 1 244 ? 13.978 -10.231 -6.989 1.00 85.06 244 ALA A O 1
ATOM 2081 N N . ILE A 1 245 ? 12.407 -8.819 -7.766 1.00 85.12 245 ILE A N 1
ATOM 2082 C CA . ILE A 1 245 ? 11.344 -9.235 -6.849 1.00 85.12 245 ILE A CA 1
ATOM 2083 C C . ILE A 1 245 ? 10.951 -10.689 -7.114 1.00 85.12 245 ILE A C 1
ATOM 2085 O O . ILE A 1 245 ? 10.962 -11.505 -6.195 1.00 85.12 245 ILE A O 1
ATOM 2089 N N . THR A 1 246 ? 10.643 -11.045 -8.362 1.00 83.50 246 THR A N 1
ATOM 2090 C CA . THR A 1 246 ? 10.146 -12.385 -8.712 1.00 83.50 246 THR A CA 1
ATOM 2091 C C . THR A 1 246 ? 11.181 -13.460 -8.401 1.00 83.50 246 THR A C 1
ATOM 2093 O O . THR A 1 246 ? 10.847 -14.521 -7.867 1.00 83.50 246 THR A O 1
ATOM 2096 N N . ARG A 1 247 ? 12.460 -13.198 -8.695 1.00 82.62 247 ARG A N 1
ATOM 2097 C CA . ARG A 1 247 ? 13.568 -14.088 -8.331 1.00 82.62 247 ARG A CA 1
ATOM 2098 C C . ARG A 1 247 ? 13.626 -14.291 -6.823 1.00 82.62 247 ARG A C 1
ATOM 2100 O O . ARG A 1 247 ? 13.805 -15.413 -6.355 1.00 82.62 247 ARG A O 1
ATOM 2107 N N . ARG A 1 248 ? 13.455 -13.216 -6.062 1.00 76.69 248 ARG A N 1
ATOM 2108 C CA . ARG A 1 248 ? 13.498 -13.250 -4.606 1.00 76.69 248 ARG A CA 1
ATOM 2109 C C . ARG A 1 248 ? 12.312 -13.993 -3.992 1.00 76.69 248 ARG A C 1
ATOM 2111 O O . ARG A 1 248 ? 12.531 -14.816 -3.109 1.00 76.69 248 ARG A O 1
ATOM 2118 N N . GLU A 1 249 ? 11.101 -13.795 -4.501 1.00 75.25 249 GLU A N 1
ATOM 2119 C CA . GLU A 1 249 ? 9.913 -14.551 -4.079 1.00 75.25 249 GLU A CA 1
ATOM 2120 C C . GLU A 1 249 ? 10.040 -16.049 -4.382 1.00 75.25 249 GLU A C 1
ATOM 2122 O O . GLU A 1 249 ? 9.703 -16.893 -3.549 1.00 75.25 249 GLU A O 1
ATOM 2127 N N . LYS A 1 250 ? 10.615 -16.409 -5.537 1.00 75.50 250 LYS A N 1
ATOM 2128 C CA . LYS A 1 250 ? 10.942 -17.810 -5.846 1.00 75.50 250 LYS A CA 1
ATOM 2129 C C . LYS A 1 250 ? 11.922 -18.401 -4.829 1.00 75.50 250 LYS A C 1
ATOM 2131 O O . LYS A 1 250 ? 11.702 -19.514 -4.364 1.00 75.50 250 LYS A O 1
ATOM 2136 N N . MET A 1 251 ? 12.967 -17.661 -4.450 1.00 70.50 251 MET A N 1
ATOM 2137 C CA . MET A 1 251 ? 13.926 -18.123 -3.439 1.00 70.50 251 MET A CA 1
ATOM 2138 C C . MET A 1 251 ? 13.285 -18.296 -2.056 1.00 70.50 251 MET A C 1
ATOM 2140 O O . MET A 1 251 ? 13.570 -19.293 -1.401 1.00 70.50 251 MET A O 1
ATOM 2144 N N . LYS A 1 252 ? 12.381 -17.397 -1.636 1.00 69.19 252 LYS A N 1
ATOM 2145 C CA . LYS A 1 252 ? 11.639 -17.530 -0.365 1.00 69.19 252 LYS A CA 1
ATOM 2146 C C . LYS A 1 252 ? 10.850 -18.837 -0.290 1.00 69.19 252 LYS A C 1
ATOM 2148 O O . LYS A 1 252 ? 10.927 -19.549 0.707 1.00 69.19 252 LYS A O 1
ATOM 2153 N N . LYS A 1 253 ? 10.117 -19.170 -1.359 1.00 70.38 253 LYS A N 1
ATOM 2154 C CA . LYS A 1 253 ? 9.331 -20.414 -1.427 1.00 70.38 253 LYS A CA 1
ATOM 2155 C C . LYS A 1 253 ? 10.206 -21.665 -1.334 1.00 70.38 253 LYS A C 1
ATOM 2157 O O . LYS A 1 253 ? 9.759 -22.667 -0.794 1.00 70.38 253 LYS A O 1
ATOM 2162 N N . LEU A 1 254 ? 11.434 -21.601 -1.849 1.00 66.75 254 LEU A N 1
ATOM 2163 C CA . LEU A 1 254 ? 12.382 -22.715 -1.819 1.00 66.75 254 LEU A CA 1
ATOM 2164 C C . LEU A 1 254 ? 13.092 -22.868 -0.467 1.00 66.75 254 LEU A C 1
ATOM 2166 O O . LEU A 1 254 ? 13.395 -23.990 -0.079 1.00 66.75 254 LEU A O 1
ATOM 2170 N N . SER A 1 255 ? 13.375 -21.771 0.243 1.00 64.81 255 SER A N 1
ATOM 2171 C CA . SER A 1 255 ? 14.148 -21.811 1.491 1.00 64.81 255 SER A CA 1
ATOM 2172 C C . SER A 1 255 ? 13.312 -22.039 2.753 1.00 64.81 255 SER A C 1
ATOM 2174 O O . SER A 1 255 ? 13.884 -22.361 3.791 1.00 64.81 255 SER A O 1
ATOM 2176 N N . GLY A 1 256 ? 11.987 -21.842 2.704 1.00 61.00 256 GLY A N 1
ATOM 2177 C CA . GLY A 1 256 ? 11.105 -21.960 3.878 1.00 61.00 256 GLY A CA 1
ATOM 2178 C C . GLY A 1 256 ? 11.415 -20.956 5.000 1.00 61.00 256 GLY A C 1
ATOM 2179 O O . GLY A 1 256 ? 10.978 -21.129 6.133 1.00 61.00 256 GLY A O 1
ATOM 2180 N N . MET A 1 257 ? 12.206 -19.923 4.704 1.00 58.50 257 MET A N 1
ATOM 2181 C CA . MET A 1 257 ? 12.824 -19.044 5.694 1.00 58.50 257 MET A CA 1
ATOM 2182 C C . MET A 1 257 ? 11.908 -17.853 6.023 1.00 58.50 257 MET A C 1
ATOM 2184 O O . MET A 1 257 ? 11.476 -17.138 5.112 1.00 58.50 257 MET A O 1
ATOM 2188 N N . ASN A 1 258 ? 11.645 -17.590 7.312 1.00 64.81 258 ASN A N 1
ATOM 2189 C CA . ASN A 1 258 ? 10.930 -16.383 7.746 1.00 64.81 258 ASN A CA 1
ATOM 2190 C C . ASN A 1 258 ? 11.863 -15.168 7.666 1.00 64.81 258 ASN A C 1
ATOM 2192 O O . ASN A 1 258 ? 12.605 -14.824 8.587 1.00 64.81 258 ASN A O 1
ATOM 2196 N N . TRP A 1 259 ? 11.849 -14.533 6.502 1.00 60.84 259 TRP A N 1
ATOM 2197 C CA . TRP A 1 259 ? 12.817 -13.502 6.172 1.00 60.84 259 TRP A CA 1
ATOM 2198 C C . TRP A 1 259 ? 12.636 -12.200 6.974 1.00 60.84 259 TRP A C 1
ATOM 2200 O O . TRP A 1 259 ? 13.610 -11.483 7.186 1.00 60.84 259 TRP A O 1
ATOM 2210 N N . LEU A 1 260 ? 11.430 -11.892 7.467 1.00 58.44 260 LEU A N 1
ATOM 2211 C CA . LEU A 1 260 ? 11.238 -10.720 8.327 1.00 58.44 260 LEU A CA 1
ATOM 2212 C C . LEU A 1 260 ? 12.043 -10.871 9.624 1.00 58.44 260 LEU A C 1
ATOM 2214 O O . LEU A 1 260 ? 12.706 -9.929 10.052 1.00 58.44 260 LEU A O 1
ATOM 2218 N N . GLU A 1 261 ? 12.031 -12.067 10.210 1.00 62.91 261 GLU A N 1
ATOM 2219 C CA . GLU A 1 261 ? 12.793 -12.384 11.419 1.00 62.91 261 GLU A CA 1
ATOM 2220 C C . GLU A 1 261 ? 14.302 -12.357 11.159 1.00 62.91 261 GLU A C 1
ATOM 2222 O O . GLU A 1 261 ? 15.042 -11.752 11.933 1.00 62.91 261 GLU A O 1
ATOM 2227 N N . ASP A 1 262 ? 14.749 -12.921 10.035 1.00 63.75 262 ASP A N 1
ATOM 2228 C CA . ASP A 1 262 ? 16.158 -12.926 9.624 1.00 63.75 262 ASP A CA 1
ATOM 2229 C C . ASP A 1 262 ? 16.691 -11.523 9.259 1.00 63.75 262 ASP A C 1
ATOM 2231 O O . ASP A 1 262 ? 17.821 -11.155 9.574 1.00 63.75 262 ASP A O 1
ATOM 2235 N N . MET A 1 263 ? 15.882 -10.677 8.622 1.00 63.16 263 MET A N 1
ATOM 2236 C CA . MET A 1 263 ? 16.259 -9.286 8.367 1.00 63.16 263 MET A CA 1
ATOM 2237 C C . MET A 1 263 ? 16.321 -8.487 9.673 1.00 63.16 263 MET A C 1
ATOM 2239 O O . MET A 1 263 ? 17.255 -7.705 9.878 1.00 63.16 263 MET A O 1
ATOM 2243 N N . ILE A 1 264 ? 15.324 -8.651 10.551 1.00 61.00 264 ILE A N 1
ATOM 2244 C CA . ILE A 1 264 ? 15.297 -7.982 11.855 1.00 61.00 264 ILE A CA 1
ATOM 2245 C C . ILE A 1 264 ? 16.508 -8.418 12.687 1.00 61.00 264 ILE A C 1
ATOM 2247 O O . ILE A 1 264 ? 17.146 -7.555 13.288 1.00 61.00 264 ILE A O 1
ATOM 2251 N N . SER A 1 265 ? 16.872 -9.703 12.696 1.00 59.31 265 SER A N 1
ATOM 2252 C CA . SER A 1 265 ? 18.048 -10.196 13.425 1.00 59.31 265 SER A CA 1
ATOM 2253 C C . SER A 1 265 ? 19.350 -9.605 12.865 1.00 59.31 265 SER A C 1
ATOM 2255 O O . SER A 1 265 ? 20.107 -8.988 13.616 1.00 59.31 265 SER A O 1
ATOM 2257 N N . ARG A 1 266 ? 19.556 -9.651 11.539 1.00 60.31 266 ARG A N 1
ATOM 2258 C CA . ARG A 1 266 ? 20.753 -9.103 10.869 1.00 60.31 266 ARG A CA 1
ATOM 2259 C C . ARG A 1 266 ? 20.905 -7.589 11.013 1.00 60.31 266 ARG A C 1
ATOM 2261 O O . ARG A 1 266 ? 22.028 -7.081 11.023 1.00 60.31 266 ARG A O 1
ATOM 2268 N N . ASN A 1 267 ? 19.798 -6.848 11.095 1.00 54.16 267 ASN A N 1
ATOM 2269 C CA . ASN A 1 267 ? 19.831 -5.398 11.292 1.00 54.16 267 ASN A CA 1
ATOM 2270 C C . ASN A 1 267 ? 19.909 -4.993 12.769 1.00 54.16 267 ASN A C 1
ATOM 2272 O O . ASN A 1 267 ? 20.509 -3.957 13.048 1.00 54.16 267 ASN A O 1
ATOM 2276 N N . ARG A 1 268 ? 19.393 -5.792 13.719 1.00 52.31 268 ARG A N 1
ATOM 2277 C CA . ARG A 1 268 ? 19.566 -5.540 15.164 1.00 52.31 268 ARG A CA 1
ATOM 2278 C C . ARG A 1 268 ? 21.038 -5.553 15.574 1.00 52.31 268 ARG A C 1
ATOM 2280 O O . ARG A 1 268 ? 21.446 -4.684 16.336 1.00 52.31 268 ARG A O 1
ATOM 2287 N N . GLU A 1 269 ? 21.845 -6.454 15.015 1.00 39.03 269 GLU A N 1
ATOM 2288 C CA . GLU A 1 269 ? 23.288 -6.532 15.305 1.00 39.03 269 GLU A CA 1
ATOM 2289 C C . GLU A 1 269 ? 24.110 -5.377 14.705 1.00 39.03 269 GLU A C 1
ATOM 2291 O O . GLU A 1 269 ? 25.220 -5.102 15.155 1.00 39.03 269 GLU A O 1
ATOM 2296 N N . LYS A 1 270 ? 23.573 -4.649 13.714 1.00 35.50 270 LYS A N 1
ATOM 2297 C CA . LYS A 1 270 ? 24.260 -3.519 13.058 1.00 35.50 270 LYS A CA 1
ATOM 2298 C C . LYS A 1 270 ? 23.878 -2.146 13.609 1.00 35.50 270 LYS A C 1
ATOM 2300 O O . LYS A 1 270 ? 24.430 -1.138 13.158 1.00 35.50 270 LYS A O 1
ATOM 2305 N N . ILE A 1 271 ? 22.985 -2.077 14.598 1.00 30.53 271 ILE A N 1
ATOM 2306 C CA . ILE A 1 271 ? 22.712 -0.838 15.334 1.00 30.53 271 ILE A CA 1
ATOM 2307 C C . ILE A 1 271 ? 23.813 -0.673 16.387 1.00 30.53 271 ILE A C 1
ATOM 2309 O O . ILE A 1 271 ? 23.621 -0.914 17.575 1.00 30.53 271 ILE A O 1
ATOM 2313 N N . ILE A 1 272 ? 24.992 -0.231 15.945 1.00 25.69 272 ILE A N 1
ATOM 2314 C CA . ILE A 1 272 ? 25.941 0.417 16.849 1.00 25.69 272 ILE A CA 1
ATOM 2315 C C . ILE A 1 272 ? 25.238 1.686 17.330 1.00 25.69 272 ILE A C 1
ATOM 2317 O O . ILE A 1 272 ? 25.046 2.639 16.570 1.00 25.69 272 ILE A O 1
ATOM 2321 N N . ILE A 1 273 ? 24.810 1.681 18.592 1.00 25.69 273 ILE A N 1
ATOM 2322 C CA . ILE A 1 273 ? 24.438 2.897 19.307 1.00 25.69 273 ILE A CA 1
ATOM 2323 C C . ILE A 1 273 ? 25.705 3.747 19.335 1.00 25.69 273 ILE A C 1
ATOM 2325 O O . ILE A 1 273 ? 26.582 3.521 20.158 1.00 25.69 273 ILE A O 1
ATOM 2329 N N . ILE A 1 274 ? 25.835 4.698 18.410 1.00 22.16 274 ILE A N 1
ATOM 2330 C CA . ILE A 1 274 ? 26.837 5.752 18.541 1.00 22.16 274 ILE A CA 1
ATOM 2331 C C . ILE A 1 274 ? 26.305 6.661 19.652 1.00 22.16 274 ILE A C 1
ATOM 2333 O O . ILE A 1 274 ? 25.295 7.343 19.433 1.00 22.16 274 ILE A O 1
ATOM 2337 N N . PRO A 1 275 ? 26.914 6.680 20.852 1.00 22.53 275 PRO A N 1
ATOM 2338 C CA . PRO A 1 275 ? 26.510 7.622 21.875 1.00 22.53 275 PRO A CA 1
ATOM 2339 C C . PRO A 1 275 ? 26.838 9.009 21.327 1.00 22.53 275 PRO A C 1
ATOM 2341 O O . PRO A 1 275 ? 27.975 9.282 20.937 1.00 22.53 275 PRO A O 1
ATOM 2344 N N . ARG A 1 276 ? 25.848 9.901 21.265 1.00 25.48 276 ARG A N 1
ATOM 2345 C CA . ARG A 1 276 ? 26.123 11.319 21.022 1.00 25.48 276 ARG A CA 1
ATOM 2346 C C . ARG A 1 276 ? 26.864 11.869 22.240 1.00 25.48 276 ARG A C 1
ATOM 2348 O O . ARG A 1 276 ? 26.227 12.341 23.176 1.00 25.48 276 ARG A O 1
ATOM 2355 N N . TYR A 1 277 ? 28.191 11.852 22.209 1.00 24.50 277 TYR A N 1
ATOM 2356 C CA . TYR A 1 277 ? 28.969 12.778 23.019 1.00 24.50 277 TYR A CA 1
ATOM 2357 C C . TYR A 1 277 ? 28.943 14.140 22.337 1.00 24.50 277 TYR A C 1
ATOM 2359 O O . TYR A 1 277 ? 29.326 14.309 21.181 1.00 24.50 277 TYR A O 1
ATOM 2367 N N . ARG A 1 278 ? 28.396 15.111 23.062 1.00 32.06 278 ARG A N 1
ATOM 2368 C CA . ARG A 1 278 ? 28.394 16.520 22.697 1.00 32.06 278 ARG A CA 1
ATOM 2369 C C . ARG A 1 278 ? 29.790 17.049 23.026 1.00 32.06 278 ARG A C 1
ATOM 2371 O O . ARG A 1 278 ? 30.070 17.309 24.190 1.00 32.06 278 ARG A O 1
ATOM 2378 N N . THR A 1 279 ? 30.669 17.184 22.039 1.00 29.73 279 THR A N 1
ATOM 2379 C CA . THR A 1 279 ? 31.917 17.936 22.219 1.00 29.73 279 THR A CA 1
ATOM 2380 C C . THR A 1 279 ? 31.717 19.361 21.722 1.00 29.73 279 THR A C 1
ATOM 2382 O O . THR A 1 279 ? 31.550 19.618 20.532 1.00 29.73 279 THR A O 1
ATOM 2385 N N . LEU A 1 280 ? 31.694 20.281 22.685 1.00 35.00 280 LEU A N 1
ATOM 2386 C CA . LEU A 1 280 ? 32.016 21.691 22.507 1.00 35.00 280 LEU A CA 1
ATOM 2387 C C . LEU A 1 280 ? 33.470 21.790 22.027 1.00 35.00 280 LEU A C 1
ATOM 2389 O O . LEU A 1 280 ? 34.374 21.708 22.847 1.00 35.00 280 LEU A O 1
ATOM 2393 N N . ALA A 1 281 ? 33.690 21.902 20.720 1.00 29.55 281 ALA A N 1
ATOM 2394 C CA . ALA A 1 281 ? 34.863 22.531 20.105 1.00 29.55 281 ALA A CA 1
ATOM 2395 C C . ALA A 1 281 ? 34.707 22.435 18.585 1.00 29.55 281 ALA A C 1
ATOM 2397 O O . ALA A 1 281 ? 34.477 21.352 18.048 1.00 29.55 281 ALA A O 1
ATOM 2398 N N . GLY A 1 282 ? 34.791 23.577 17.904 1.00 37.59 282 GLY A N 1
ATOM 2399 C CA . GLY A 1 282 ? 34.774 23.637 16.450 1.00 37.59 282 GLY A CA 1
ATOM 2400 C C . GLY A 1 282 ? 35.958 22.894 15.838 1.00 37.59 282 GLY A C 1
ATOM 2401 O O . GLY A 1 282 ? 37.068 22.960 16.354 1.00 37.59 282 GLY A O 1
ATOM 2402 N N . LEU A 1 283 ? 35.689 22.209 14.729 1.00 24.78 283 LEU A N 1
ATOM 2403 C CA . LEU A 1 283 ? 36.646 21.870 13.681 1.00 24.78 283 LEU A CA 1
ATOM 2404 C C . LEU A 1 283 ? 35.847 21.479 12.432 1.00 24.78 283 LEU A C 1
ATOM 2406 O O . LEU A 1 283 ? 35.071 20.522 12.441 1.00 24.78 283 LEU A O 1
ATOM 2410 N N . GLU A 1 284 ? 36.004 22.278 11.377 1.00 35.28 284 GLU A N 1
ATOM 2411 C CA . GLU A 1 284 ? 35.575 21.952 10.021 1.00 35.28 284 GLU A CA 1
ATOM 2412 C C . GLU A 1 284 ? 36.327 20.720 9.514 1.00 35.28 284 GLU A C 1
ATOM 2414 O O . GLU A 1 284 ? 37.549 20.649 9.617 1.00 35.28 284 GLU A O 1
ATOM 2419 N N . ILE A 1 285 ? 35.603 19.789 8.886 1.00 25.25 285 ILE A N 1
ATOM 2420 C CA . ILE A 1 285 ? 36.168 18.917 7.853 1.00 25.25 285 ILE A CA 1
ATOM 2421 C C . ILE A 1 285 ? 35.162 18.859 6.704 1.00 25.25 285 ILE A C 1
ATOM 2423 O O . ILE A 1 285 ? 34.178 18.116 6.727 1.00 25.25 285 ILE A O 1
ATOM 2427 N N . THR A 1 286 ? 35.427 19.662 5.681 1.00 29.39 286 THR A N 1
ATOM 2428 C CA . THR A 1 286 ? 34.904 19.504 4.327 1.00 29.39 286 THR A CA 1
ATOM 2429 C C . THR A 1 286 ? 35.387 18.165 3.764 1.00 29.39 286 THR A C 1
ATOM 2431 O O . THR A 1 286 ? 36.573 17.960 3.523 1.00 29.39 286 THR A O 1
ATOM 2434 N N . LYS A 1 287 ? 34.459 17.238 3.509 1.00 23.56 287 LYS A N 1
ATOM 2435 C CA . LYS A 1 287 ? 34.656 16.190 2.499 1.00 23.56 287 LYS A CA 1
ATOM 2436 C C . LYS A 1 287 ? 33.703 16.457 1.345 1.00 23.56 287 LYS A C 1
ATOM 2438 O O . LYS A 1 287 ? 32.544 16.054 1.359 1.00 23.56 287 LYS A O 1
ATOM 2443 N N . ILE A 1 288 ? 34.230 17.192 0.376 1.00 26.30 288 ILE A N 1
ATOM 2444 C CA . ILE A 1 288 ? 33.691 17.330 -0.971 1.00 26.30 288 ILE A CA 1
ATOM 2445 C C . ILE A 1 288 ? 33.922 15.980 -1.663 1.00 26.30 288 ILE A C 1
ATOM 2447 O O . ILE A 1 288 ? 35.065 15.540 -1.773 1.00 26.30 288 ILE A O 1
ATOM 2451 N N . TYR A 1 289 ? 32.854 15.309 -2.095 1.00 26.39 289 TYR A N 1
ATOM 2452 C CA . TYR A 1 289 ? 32.957 14.284 -3.138 1.00 26.39 289 TYR A CA 1
ATOM 2453 C C . TYR A 1 289 ? 32.760 14.973 -4.493 1.00 26.39 289 TYR A C 1
ATOM 2455 O O . TYR A 1 289 ? 31.969 15.917 -4.573 1.00 26.39 289 TYR A O 1
ATOM 2463 N N . PRO A 1 290 ? 33.512 14.577 -5.533 1.00 28.84 290 PRO A N 1
ATOM 2464 C CA . PRO A 1 290 ? 33.636 15.367 -6.743 1.00 28.84 290 PRO A CA 1
ATOM 2465 C C . PRO A 1 290 ? 32.316 15.395 -7.514 1.00 28.84 290 PRO A C 1
ATOM 2467 O O . PRO A 1 290 ? 31.776 14.377 -7.938 1.00 28.84 290 PRO A O 1
ATOM 2470 N N . PHE A 1 291 ? 31.839 16.618 -7.705 1.00 35.78 291 PHE A N 1
ATOM 2471 C CA . PHE A 1 291 ? 30.925 17.050 -8.750 1.00 35.78 291 PHE A CA 1
ATOM 2472 C C . PHE A 1 291 ? 31.591 16.745 -10.102 1.00 35.78 291 PHE A C 1
ATOM 2474 O O . PHE A 1 291 ? 32.355 17.582 -10.558 1.00 35.78 291 PHE A O 1
ATOM 2481 N N . ASN A 1 292 ? 31.444 15.537 -10.664 1.00 33.50 292 ASN A N 1
ATOM 2482 C CA . ASN A 1 292 ? 31.823 15.225 -12.060 1.00 33.50 292 ASN A CA 1
ATOM 2483 C C . ASN A 1 292 ? 31.393 13.821 -12.550 1.00 33.50 292 ASN A C 1
ATOM 2485 O O . ASN A 1 292 ? 31.946 13.345 -13.534 1.00 33.50 292 ASN A O 1
ATOM 2489 N N . GLU A 1 293 ? 30.423 13.140 -11.925 1.00 37.97 293 GLU A N 1
ATOM 2490 C CA . GLU A 1 293 ? 29.882 11.913 -12.538 1.00 37.97 293 GLU A CA 1
ATOM 2491 C C . GLU A 1 293 ? 28.814 12.274 -13.575 1.00 37.97 293 GLU A C 1
ATOM 2493 O O . GLU A 1 293 ? 27.825 12.956 -13.289 1.00 37.97 293 GLU A O 1
ATOM 2498 N N . THR A 1 294 ? 29.024 11.825 -14.806 1.00 44.75 294 THR A N 1
ATOM 2499 C CA . THR A 1 294 ? 28.087 12.019 -15.909 1.00 44.75 294 THR A CA 1
ATOM 2500 C C . THR A 1 294 ? 26.848 11.136 -15.727 1.00 44.75 294 THR A C 1
ATOM 2502 O O . THR A 1 294 ? 26.874 10.069 -15.102 1.00 44.75 294 THR A O 1
ATOM 2505 N N . LYS A 1 295 ? 25.727 11.554 -16.327 1.00 42.56 295 LYS A N 1
ATOM 2506 C CA . LYS A 1 295 ? 24.466 10.787 -16.355 1.00 42.56 295 LYS A CA 1
ATOM 2507 C C . LYS A 1 295 ? 24.671 9.356 -16.888 1.00 42.56 295 LYS A C 1
ATOM 2509 O O . LYS A 1 295 ? 23.959 8.434 -16.499 1.00 42.56 295 LYS A O 1
ATOM 2514 N N . GLU A 1 296 ? 25.676 9.172 -17.739 1.00 39.62 296 GLU A N 1
ATOM 2515 C CA . GLU A 1 296 ? 26.059 7.910 -18.371 1.00 39.62 296 GLU A CA 1
ATOM 2516 C C . GLU A 1 296 ? 26.812 6.966 -17.419 1.00 39.62 296 GLU A C 1
ATOM 2518 O O . GLU A 1 296 ? 26.528 5.768 -17.387 1.00 39.62 296 GLU A O 1
ATOM 2523 N N . GLU A 1 297 ? 27.687 7.495 -16.561 1.00 41.28 297 GLU A N 1
ATOM 2524 C CA . GLU A 1 297 ? 28.406 6.715 -15.539 1.00 41.28 297 GLU A CA 1
ATOM 2525 C C . GLU A 1 297 ? 27.470 6.202 -14.442 1.00 41.28 297 GLU A C 1
ATOM 2527 O O . GLU A 1 297 ? 27.602 5.063 -13.985 1.00 41.28 297 GLU A O 1
ATOM 2532 N N . THR A 1 298 ? 26.458 6.997 -14.082 1.00 42.53 298 THR A N 1
ATOM 2533 C CA . THR A 1 298 ? 25.394 6.550 -13.171 1.00 42.53 298 THR A CA 1
ATOM 2534 C C . THR A 1 298 ? 24.566 5.431 -13.813 1.00 42.53 298 THR A C 1
ATOM 2536 O O . THR A 1 298 ? 24.273 4.429 -13.163 1.00 42.53 298 THR A O 1
ATOM 2539 N N . ARG A 1 299 ? 24.244 5.545 -15.111 1.00 38.38 299 ARG A N 1
ATOM 2540 C CA . ARG A 1 299 ? 23.501 4.521 -15.869 1.00 38.38 299 ARG A CA 1
ATOM 2541 C C . ARG A 1 299 ? 24.272 3.199 -15.943 1.00 38.38 299 ARG A C 1
ATOM 2543 O O . ARG A 1 299 ? 23.680 2.145 -15.728 1.00 38.38 299 ARG A O 1
ATOM 2550 N N . LYS A 1 300 ? 25.591 3.260 -16.154 1.00 37.34 300 LYS A N 1
ATOM 2551 C CA . LYS A 1 300 ? 26.476 2.089 -16.262 1.00 37.34 300 LYS A CA 1
ATOM 2552 C C . LYS A 1 300 ? 26.608 1.313 -14.944 1.00 37.34 300 LYS A C 1
ATOM 2554 O O . LYS A 1 300 ? 26.510 0.091 -14.928 1.00 37.34 300 LYS A O 1
ATOM 2559 N N . LYS A 1 301 ? 26.700 2.012 -13.807 1.00 45.75 301 LYS A N 1
ATOM 2560 C CA . LYS A 1 301 ? 26.702 1.366 -12.477 1.00 45.75 301 LYS A CA 1
ATOM 2561 C C . LYS A 1 301 ? 25.392 0.623 -12.164 1.00 45.75 301 LYS A C 1
ATOM 2563 O O . LYS A 1 301 ? 25.408 -0.300 -11.360 1.00 45.75 301 LYS A O 1
ATOM 2568 N N . PHE A 1 302 ? 24.273 1.003 -12.788 1.00 37.88 302 PHE A N 1
ATOM 2569 C CA . PHE A 1 302 ? 22.973 0.330 -12.648 1.00 37.88 302 PHE A CA 1
ATOM 2570 C C . PHE A 1 302 ? 22.722 -0.772 -13.689 1.00 37.88 302 PHE A C 1
ATOM 2572 O O . PHE A 1 302 ? 21.845 -1.613 -13.480 1.00 37.88 302 PHE A O 1
ATOM 2579 N N . THR A 1 303 ? 23.442 -0.794 -14.814 1.00 35.03 303 THR A N 1
ATOM 2580 C CA . THR A 1 303 ? 23.380 -1.921 -15.760 1.00 35.03 303 THR A CA 1
ATOM 2581 C C . THR A 1 303 ? 24.116 -3.153 -15.244 1.00 35.03 303 THR A C 1
ATOM 2583 O O . THR A 1 303 ? 23.712 -4.255 -15.596 1.00 35.03 303 THR A O 1
ATOM 2586 N N . ASP A 1 304 ? 25.096 -2.962 -14.357 1.00 32.75 304 ASP A N 1
ATOM 2587 C CA . ASP A 1 304 ? 25.936 -4.028 -13.791 1.00 32.75 304 ASP A CA 1
ATOM 2588 C C . ASP A 1 304 ? 25.348 -4.689 -12.514 1.00 32.75 304 ASP A C 1
ATOM 2590 O O . ASP A 1 304 ? 25.976 -5.575 -11.931 1.00 32.75 304 ASP A O 1
ATOM 2594 N N . TYR A 1 305 ? 24.139 -4.284 -12.094 1.00 33.59 305 TYR A N 1
A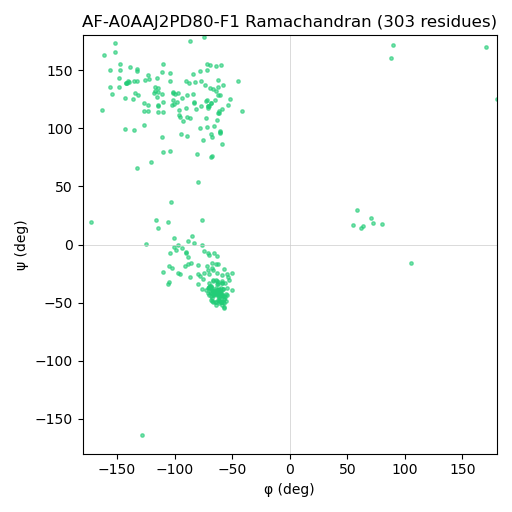TOM 2595 C CA . TYR A 1 305 ? 23.277 -4.975 -11.115 1.00 33.59 305 TYR A CA 1
ATOM 2596 C C . TYR A 1 305 ? 22.090 -5.650 -11.814 1.00 33.59 305 TYR A C 1
ATOM 2598 O O . TYR A 1 305 ? 21.724 -6.749 -11.338 1.00 33.59 305 TYR A O 1
#